Protein AF-B0XD08-F1 (afdb_monomer_lite)

Sequence (192 aa):
MIAREGDLLTRERLCCGLSIFEVILGRVKSFLDDPVWAGPPPVNGVMHIDECSEFHRLWSALQFVYCIPVAGTEYTVEELFGEGLHWAGCAIIVLLNQQRKFEALDFCYHILRVQRVDGKDDTVKGINLKRMVDRIRRFQVLNSQIFAILNKYLKSNDVEGSNVEHVRCFPPPPHPTVVPSHYHDPNKLRAQ

Foldseek 3Di:
DVVVVVVVVVPDDCVPDHDPVLVVLVVVLVVVPDCQQVADQDPVNPDDAPDCRHLLSVVLVVLLVLLFDDDPVDDGPCRVPNCVVLLVSLSSCVSSVNVVVSCVRRPLNVLLVVCVVVVDFDQDPNTGSVSSSVSSVVSVVSSVVSNVVSVVSNVPPVPPDDPDDPDDDDDDDDDPPDPCPDDDDPVVVVPD

Secondary structure (DSSP, 8-state):
-HHHHHHHHHH--GGGT--HHHHHHHHHHHT--SGGGT-SPPTTSS--SS---SHHHHHHHHHHHHHSPPPTTSPPHHHHHTTHHHHHHHHHHHHTT-HHHHHHH-HHHHHHHHHHHH----EETTEEHHHHHHHHHHHHHHHHHHHHHHHHHHGGGGGTT-SS--PPP-PPPPPTT---SS---GGGGGG-

InterPro domains:
  IPR008081 Cytoplasmic FMR1-interacting [PF05994] (2-153)
  IPR008081 Cytoplasmic FMR1-interacting [PIRSF008153] (1-182)
  IPR008081 Cytoplasmic FMR1-interacting [PR01698] (8-32)
  IPR008081 Cytoplasmic FMR1-interacting [PR01698] (54-70)
  IPR008081 Cytoplasmic FMR1-interacting [PR01698] (129-143)
  IPR008081 Cytoplasmic FMR1-interacting [PTHR12195] (1-179)

Radius of gyration: 23.26 Å; chains: 1; bounding box: 59×54×62 Å

Organism: Culex quinquefasciatus (NCBI:txid7176)

Structure (mmCIF, N/CA/C/O backbone):
data_AF-B0XD08-F1
#
_entry.id   AF-B0XD08-F1
#
loop_
_atom_site.group_PDB
_atom_site.id
_atom_site.type_symbol
_atom_site.label_atom_id
_atom_site.label_alt_id
_atom_site.label_comp_id
_atom_site.label_asym_id
_atom_site.label_entity_id
_atom_site.label_seq_id
_atom_site.pdbx_PDB_ins_code
_atom_site.Cartn_x
_atom_site.Cartn_y
_atom_site.Cartn_z
_atom_site.occupancy
_atom_site.B_iso_or_equiv
_atom_site.auth_seq_id
_atom_site.auth_comp_id
_atom_site.auth_asym_id
_atom_site.auth_atom_id
_atom_site.pdbx_PDB_model_num
ATOM 1 N N . MET A 1 1 ? 35.197 16.077 -37.932 1.00 67.31 1 MET A N 1
ATOM 2 C CA . MET A 1 1 ? 34.977 14.889 -37.078 1.00 67.31 1 MET A CA 1
ATOM 3 C C . MET A 1 1 ? 34.628 15.325 -35.656 1.00 67.31 1 MET A C 1
ATOM 5 O O . MET A 1 1 ? 33.478 15.160 -35.286 1.00 67.31 1 MET A O 1
ATOM 9 N N . ILE A 1 2 ? 35.516 16.053 -34.965 1.00 86.50 2 ILE A N 1
ATOM 10 C CA . ILE A 1 2 ? 35.314 16.572 -33.590 1.00 86.50 2 ILE A CA 1
ATOM 11 C C . ILE A 1 2 ? 34.012 17.381 -33.409 1.00 86.50 2 ILE A C 1
ATOM 13 O O . ILE A 1 2 ? 33.264 17.152 -32.467 1.00 86.50 2 ILE A O 1
ATOM 17 N N . ALA A 1 3 ? 33.685 18.290 -34.335 1.00 88.00 3 ALA A N 1
ATOM 18 C CA . ALA A 1 3 ? 32.470 19.111 -34.229 1.00 88.00 3 ALA A CA 1
ATOM 19 C C . ALA A 1 3 ? 31.160 18.297 -34.276 1.00 88.00 3 ALA A C 1
ATOM 21 O O . ALA A 1 3 ? 30.176 18.678 -33.653 1.00 88.00 3 ALA A O 1
ATOM 22 N N . ARG A 1 4 ? 31.147 17.163 -34.991 1.00 88.56 4 ARG A N 1
ATOM 23 C CA . ARG A 1 4 ? 29.964 16.297 -35.115 1.00 88.56 4 ARG A CA 1
ATOM 24 C C . ARG A 1 4 ? 29.740 15.468 -33.849 1.00 88.56 4 ARG A C 1
ATOM 26 O O . ARG A 1 4 ? 28.602 15.286 -33.441 1.00 88.56 4 ARG A O 1
ATOM 33 N N . GLU A 1 5 ? 30.817 14.995 -33.227 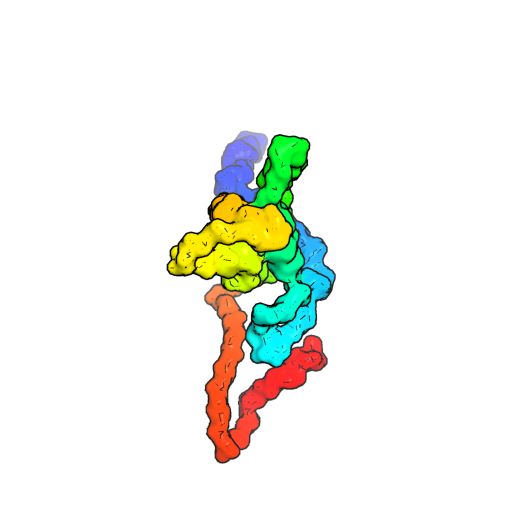1.00 89.38 5 GLU A N 1
ATOM 34 C CA . GLU A 1 5 ? 30.757 14.303 -31.932 1.00 89.38 5 GLU A CA 1
ATOM 35 C C . GLU A 1 5 ? 30.343 15.262 -30.807 1.00 89.38 5 GLU A C 1
ATOM 37 O O . GLU A 1 5 ? 29.511 14.910 -29.974 1.00 89.38 5 GLU A O 1
ATOM 42 N N . GLY A 1 6 ? 30.851 16.501 -30.827 1.00 90.00 6 GLY A N 1
ATOM 43 C CA . GLY A 1 6 ? 30.442 17.541 -29.881 1.00 90.00 6 GLY A CA 1
ATOM 44 C C . GLY A 1 6 ? 28.957 17.913 -29.989 1.00 90.00 6 GLY A C 1
ATOM 45 O O . GLY A 1 6 ? 28.291 18.073 -28.964 1.00 90.00 6 GLY A O 1
ATOM 46 N N . ASP A 1 7 ? 28.417 17.999 -31.211 1.00 92.50 7 ASP A N 1
ATOM 47 C CA . ASP A 1 7 ? 26.983 18.243 -31.439 1.00 92.50 7 ASP A CA 1
ATOM 48 C C . ASP A 1 7 ? 26.119 17.097 -30.887 1.00 92.50 7 ASP A C 1
ATOM 50 O O . ASP A 1 7 ? 25.129 17.340 -30.192 1.00 92.50 7 ASP A O 1
ATOM 54 N N . LEU A 1 8 ? 26.541 15.846 -31.107 1.00 90.88 8 LEU A N 1
ATOM 55 C CA . LEU A 1 8 ? 25.839 14.660 -30.612 1.00 90.88 8 LEU A CA 1
ATOM 56 C C . LEU A 1 8 ? 25.757 14.639 -29.078 1.00 90.88 8 LEU A C 1
ATOM 58 O O . LEU A 1 8 ? 24.660 14.555 -28.530 1.00 90.88 8 LEU A O 1
ATOM 62 N N . LEU A 1 9 ? 26.890 14.809 -28.385 1.00 88.38 9 LEU A N 1
ATOM 63 C CA . LEU A 1 9 ? 26.949 14.819 -26.914 1.00 88.38 9 LEU A CA 1
ATOM 64 C C . LEU A 1 9 ? 26.143 15.966 -26.287 1.00 88.38 9 LEU A C 1
ATOM 66 O O . LEU A 1 9 ? 25.680 15.863 -25.153 1.00 88.38 9 LEU A O 1
ATOM 70 N N . THR A 1 10 ? 25.968 17.072 -27.013 1.00 87.12 10 THR A N 1
ATOM 71 C CA . THR A 1 10 ? 25.192 18.219 -26.526 1.00 87.12 10 THR A CA 1
ATOM 72 C C . THR A 1 10 ? 23.686 17.993 -26.684 1.00 87.12 10 THR A C 1
ATOM 74 O O . THR A 1 10 ? 22.906 18.461 -25.840 1.00 87.12 10 THR A O 1
ATOM 77 N N . ARG A 1 11 ? 23.281 17.285 -27.749 1.00 87.31 11 ARG A N 1
ATOM 78 C CA . ARG A 1 11 ? 21.884 16.972 -28.082 1.00 87.31 11 ARG A CA 1
ATOM 79 C C . ARG A 1 11 ? 21.336 15.773 -27.316 1.00 87.31 11 ARG A C 1
ATOM 81 O O . ARG A 1 11 ? 20.193 15.828 -26.871 1.00 87.31 11 ARG A O 1
ATOM 88 N N . GLU A 1 12 ? 22.113 14.707 -27.169 1.00 88.44 12 GLU A N 1
ATOM 89 C CA . GLU A 1 12 ? 21.665 13.475 -26.520 1.00 88.44 12 GLU A CA 1
ATOM 90 C C . GLU A 1 12 ? 21.784 13.591 -25.000 1.00 88.44 12 GLU A C 1
ATOM 92 O O . GLU A 1 12 ? 22.819 13.319 -24.396 1.00 88.44 12 GLU A O 1
ATOM 97 N N . ARG A 1 13 ? 20.695 14.027 -24.363 1.00 86.81 13 ARG A N 1
ATOM 98 C CA . ARG A 1 13 ? 20.603 14.149 -22.905 1.00 86.81 13 ARG A CA 1
ATOM 99 C C . ARG A 1 13 ? 19.617 13.132 -22.354 1.00 86.81 13 ARG A C 1
ATOM 101 O O . ARG A 1 13 ? 18.604 12.838 -22.978 1.00 86.81 13 ARG A O 1
ATOM 108 N N . LEU A 1 14 ? 19.851 12.673 -21.125 1.00 83.81 14 LEU A N 1
ATOM 109 C CA . LEU A 1 14 ? 18.937 11.760 -20.424 1.00 83.81 14 LEU A CA 1
ATOM 110 C C . LEU A 1 14 ? 17.500 12.307 -20.346 1.00 83.81 14 LEU A C 1
ATOM 112 O O . LEU A 1 14 ? 16.538 11.555 -20.463 1.00 83.81 14 LEU A O 1
ATOM 116 N N . CYS A 1 15 ? 17.341 13.628 -20.222 1.00 83.19 15 CYS A N 1
ATOM 117 C CA . CYS A 1 15 ? 16.030 14.275 -20.182 1.00 83.19 15 CYS A CA 1
ATOM 118 C C . CYS A 1 15 ? 15.245 14.222 -21.508 1.00 83.19 15 CYS A C 1
ATOM 120 O O . CYS A 1 15 ? 14.078 14.603 -21.520 1.00 83.19 15 CYS A O 1
ATOM 122 N N . CYS A 1 16 ? 15.840 13.746 -22.607 1.00 81.31 16 CYS A N 1
ATOM 123 C CA . CYS A 1 16 ? 15.203 13.659 -23.925 1.00 81.31 16 CYS A CA 1
ATOM 124 C C . CYS A 1 16 ? 14.354 12.390 -24.132 1.00 81.31 16 CYS A C 1
ATOM 126 O O . CYS A 1 16 ? 13.979 12.104 -25.265 1.00 81.31 16 CYS A O 1
ATOM 128 N N . GLY A 1 17 ? 14.037 11.644 -23.068 1.00 74.12 17 GLY A N 1
ATOM 129 C CA . GLY A 1 17 ? 13.132 10.487 -23.136 1.00 74.12 17 GLY A CA 1
ATOM 130 C C . GLY A 1 17 ? 13.559 9.265 -22.323 1.00 74.12 17 GLY A C 1
ATOM 131 O O . GLY A 1 17 ? 12.892 8.242 -22.406 1.00 74.12 17 GLY A O 1
ATOM 132 N N . LEU A 1 18 ? 14.641 9.345 -21.539 1.00 78.69 18 LEU A N 1
ATOM 133 C CA . LEU A 1 18 ? 15.127 8.231 -20.722 1.00 78.69 18 LEU A CA 1
ATOM 134 C C . LEU A 1 18 ? 14.729 8.409 -19.250 1.00 78.69 18 LEU A C 1
ATOM 136 O O . LEU A 1 18 ? 14.840 9.498 -18.685 1.00 78.69 18 LEU A O 1
ATOM 140 N N . SER A 1 19 ? 14.308 7.318 -18.604 1.00 83.62 19 SER A N 1
ATOM 141 C CA . SER A 1 19 ? 13.947 7.285 -17.182 1.00 83.62 19 SER A CA 1
ATOM 142 C C . SER A 1 19 ? 14.876 6.352 -16.404 1.00 83.62 19 SER A C 1
ATOM 144 O O . SER A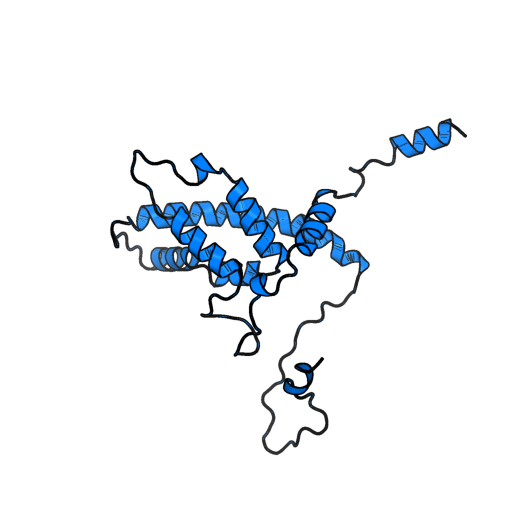 1 19 ? 14.752 5.132 -16.461 1.00 83.62 19 SER A O 1
ATOM 146 N N . ILE A 1 20 ? 15.796 6.918 -15.616 1.00 90.25 20 ILE A N 1
ATOM 147 C CA . ILE A 1 20 ? 16.657 6.127 -14.714 1.00 90.25 20 ILE A CA 1
ATOM 148 C C . ILE A 1 20 ? 15.821 5.438 -13.627 1.00 90.25 20 ILE A C 1
ATOM 150 O O . ILE A 1 20 ? 16.124 4.319 -13.218 1.00 90.25 20 ILE A O 1
ATOM 154 N N . PHE A 1 21 ? 14.767 6.102 -13.151 1.00 91.88 21 PHE A N 1
ATOM 155 C CA . PHE A 1 21 ? 13.958 5.598 -12.047 1.00 91.88 21 PHE A CA 1
ATOM 156 C C . PHE A 1 21 ? 13.243 4.293 -12.407 1.00 91.88 21 PHE A C 1
ATOM 158 O O . PHE A 1 21 ? 13.213 3.366 -11.605 1.00 91.88 21 PHE A O 1
ATOM 165 N N . GLU A 1 22 ? 12.758 4.182 -13.641 1.00 88.94 22 GLU A N 1
ATOM 166 C CA . GLU A 1 22 ? 12.172 2.946 -14.164 1.00 88.94 22 GLU A CA 1
ATOM 167 C C . GLU A 1 22 ? 13.178 1.788 -14.167 1.00 88.94 22 GLU A C 1
ATOM 169 O O . GLU A 1 22 ? 12.872 0.701 -13.677 1.00 88.94 22 GLU A O 1
ATOM 174 N N . VAL A 1 23 ? 14.408 2.035 -14.632 1.00 90.56 23 VAL A N 1
ATOM 175 C CA . VAL A 1 23 ? 15.483 1.029 -14.629 1.00 90.56 23 VAL A CA 1
ATOM 176 C C . VAL A 1 23 ? 15.797 0.564 -13.205 1.00 90.56 23 VAL A C 1
ATOM 178 O O . VAL A 1 23 ? 15.994 -0.629 -12.969 1.00 90.56 23 VAL A O 1
ATOM 181 N N . ILE A 1 24 ? 15.821 1.486 -12.239 1.00 94.56 24 ILE A N 1
ATOM 182 C CA . ILE A 1 24 ? 16.031 1.152 -10.825 1.00 94.56 24 ILE A CA 1
ATOM 183 C C . ILE A 1 24 ? 14.888 0.276 -10.305 1.00 94.56 24 ILE A C 1
ATOM 185 O O . ILE A 1 24 ? 15.157 -0.765 -9.709 1.00 94.56 24 ILE A O 1
ATOM 189 N N . LEU A 1 25 ? 13.631 0.646 -10.558 1.00 94.50 25 LEU A N 1
ATOM 190 C CA . LEU A 1 25 ? 12.467 -0.135 -10.132 1.00 94.50 25 LEU A CA 1
ATOM 191 C C . LEU A 1 25 ? 12.465 -1.545 -10.742 1.00 94.50 25 LEU A C 1
ATOM 193 O O . LEU A 1 25 ? 12.196 -2.515 -10.035 1.00 94.50 25 LEU A O 1
ATOM 197 N N . GLY A 1 26 ? 12.839 -1.675 -12.018 1.00 92.75 26 GLY A N 1
ATOM 198 C CA . GLY A 1 26 ? 13.009 -2.969 -12.680 1.00 92.75 26 GLY A CA 1
ATOM 199 C C . GLY A 1 26 ? 14.076 -3.841 -12.012 1.00 92.75 26 GLY A C 1
ATOM 200 O O . GLY A 1 26 ? 13.851 -5.028 -11.780 1.00 92.75 26 GLY A O 1
ATOM 201 N N . ARG A 1 27 ? 15.213 -3.253 -11.618 1.00 95.56 27 ARG A N 1
ATOM 202 C CA . ARG A 1 27 ? 16.253 -3.970 -10.859 1.00 95.56 27 ARG A CA 1
ATOM 203 C C . ARG A 1 27 ? 15.775 -4.366 -9.467 1.00 95.56 27 ARG A C 1
ATOM 205 O O . ARG A 1 27 ? 15.978 -5.507 -9.076 1.00 95.56 27 ARG A O 1
ATOM 212 N N . VAL A 1 28 ? 15.092 -3.482 -8.743 1.00 96.81 28 VAL A N 1
ATOM 213 C CA . VAL A 1 28 ? 14.531 -3.823 -7.424 1.00 96.81 28 VAL A CA 1
ATOM 214 C C . VAL A 1 28 ? 13.535 -4.975 -7.542 1.00 96.81 28 VAL A C 1
ATOM 216 O O . VAL A 1 28 ? 13.578 -5.888 -6.726 1.00 96.81 28 VAL A O 1
ATOM 219 N N . LYS A 1 29 ? 12.699 -4.995 -8.590 1.00 95.94 29 LYS A N 1
ATOM 220 C CA . LYS A 1 29 ? 11.779 -6.110 -8.858 1.00 95.94 29 LYS A CA 1
ATOM 221 C C . LYS A 1 29 ? 12.510 -7.449 -8.971 1.00 95.94 29 LYS A C 1
ATOM 223 O O . LYS A 1 29 ? 12.007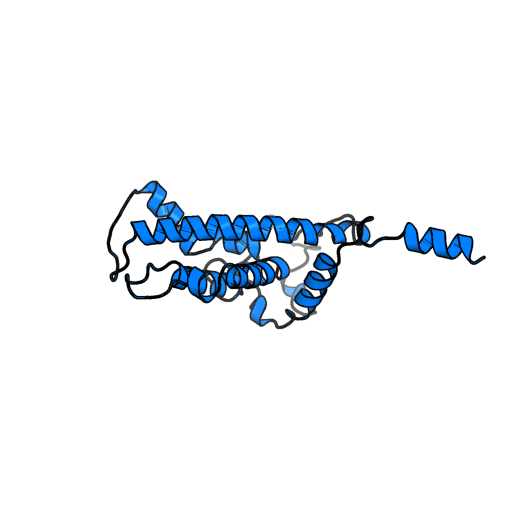 -8.440 -8.459 1.00 95.94 29 LYS A O 1
ATOM 228 N N . SER A 1 30 ? 13.694 -7.478 -9.591 1.00 96.19 30 SER A N 1
ATOM 229 C CA . SER A 1 30 ? 14.499 -8.707 -9.698 1.00 96.19 30 SER A CA 1
ATOM 230 C C . SER A 1 30 ? 15.045 -9.228 -8.364 1.00 96.19 30 SER A C 1
ATOM 232 O O . SER A 1 30 ? 15.450 -10.379 -8.307 1.00 96.19 30 SER A O 1
ATOM 234 N N . PHE A 1 31 ? 15.027 -8.424 -7.295 1.00 97.50 31 PHE A N 1
ATOM 235 C CA . PHE A 1 31 ? 15.399 -8.866 -5.944 1.00 97.50 31 PHE A CA 1
ATOM 236 C C . PHE A 1 31 ? 14.211 -9.435 -5.150 1.00 97.50 31 PHE A C 1
ATOM 238 O O . PHE A 1 31 ? 14.377 -9.842 -4.003 1.00 97.50 31 PHE A O 1
ATOM 245 N N . LEU A 1 32 ? 13.004 -9.415 -5.726 1.00 97.38 32 LEU A N 1
ATOM 246 C CA . LEU A 1 32 ? 11.765 -9.893 -5.110 1.00 97.38 32 LEU A CA 1
ATOM 247 C C . LEU A 1 32 ? 11.325 -11.231 -5.731 1.00 97.38 32 LEU A C 1
ATOM 249 O O . LEU A 1 32 ? 10.171 -11.391 -6.125 1.00 97.38 32 LEU A O 1
ATOM 253 N N . ASP A 1 33 ? 12.259 -12.169 -5.870 1.00 96.00 33 ASP A N 1
ATOM 254 C CA . ASP A 1 33 ? 12.072 -13.468 -6.529 1.00 96.00 33 ASP A CA 1
ATOM 255 C C . ASP A 1 33 ? 11.692 -14.609 -5.569 1.00 96.00 33 ASP A C 1
ATOM 257 O O . ASP A 1 33 ? 11.141 -15.621 -6.003 1.00 96.00 33 ASP A O 1
ATOM 261 N N . ASP A 1 34 ? 11.929 -14.440 -4.265 1.00 97.81 34 ASP A N 1
ATOM 262 C CA . ASP A 1 34 ? 11.562 -15.434 -3.254 1.00 97.81 34 ASP A CA 1
ATOM 263 C C . ASP A 1 34 ? 10.030 -15.665 -3.199 1.00 97.81 34 ASP A C 1
ATOM 265 O O . ASP A 1 34 ? 9.246 -14.708 -3.125 1.00 97.81 34 ASP A O 1
ATOM 269 N N . PRO A 1 35 ? 9.551 -16.925 -3.191 1.00 96.06 35 PRO A N 1
ATOM 270 C CA . PRO A 1 35 ? 8.121 -17.230 -3.152 1.00 96.06 35 PRO A CA 1
ATOM 271 C C . PRO A 1 35 ? 7.391 -16.673 -1.919 1.00 96.06 35 PRO A C 1
ATOM 273 O O . PRO A 1 35 ? 6.166 -16.533 -1.962 1.00 96.06 35 PRO A O 1
ATOM 276 N N . VAL A 1 36 ? 8.096 -16.308 -0.841 1.00 96.56 36 VAL A N 1
ATOM 277 C CA . VAL A 1 36 ? 7.511 -15.671 0.351 1.00 96.56 36 VAL A CA 1
ATOM 278 C C . VAL A 1 36 ? 6.740 -14.387 0.022 1.00 96.56 36 VAL A C 1
ATOM 280 O O . VAL A 1 36 ? 5.778 -14.054 0.712 1.00 96.56 36 VAL A O 1
ATOM 283 N N . TRP A 1 37 ? 7.116 -13.672 -1.045 1.00 97.56 37 TRP A N 1
ATOM 284 C CA . TRP A 1 37 ? 6.477 -12.412 -1.430 1.00 97.56 37 TRP A CA 1
ATOM 285 C C . TRP A 1 37 ? 5.044 -12.595 -1.955 1.00 97.56 37 TRP A C 1
ATOM 287 O O . TRP A 1 37 ? 4.184 -11.729 -1.741 1.00 97.56 37 TRP A O 1
ATOM 297 N N . ALA A 1 38 ? 4.789 -13.709 -2.647 1.00 93.94 38 ALA A N 1
ATOM 298 C CA . ALA A 1 38 ? 3.511 -14.028 -3.289 1.00 93.94 38 ALA A CA 1
ATOM 299 C C . ALA A 1 38 ? 2.711 -15.115 -2.553 1.00 93.94 38 ALA A C 1
ATOM 301 O O . ALA A 1 38 ? 1.495 -15.196 -2.719 1.00 93.94 38 ALA A O 1
ATOM 302 N N . GLY A 1 39 ? 3.375 -15.938 -1.742 1.00 93.56 39 GLY A N 1
ATOM 303 C CA . GLY A 1 39 ? 2.753 -17.069 -1.070 1.00 93.56 39 GLY A CA 1
ATOM 304 C C . GLY A 1 39 ? 2.332 -18.192 -2.032 1.00 93.56 39 GLY A C 1
ATOM 305 O O . GLY A 1 39 ? 2.627 -18.161 -3.230 1.00 93.56 39 GLY A O 1
ATOM 306 N N . PRO A 1 40 ? 1.648 -19.229 -1.518 1.00 94.81 40 PRO A N 1
ATOM 307 C CA . PRO A 1 40 ? 1.165 -20.336 -2.336 1.00 94.81 40 PRO A CA 1
ATOM 308 C C . PRO A 1 40 ? 0.020 -19.893 -3.266 1.00 94.81 40 PRO A C 1
ATOM 310 O O . PRO A 1 40 ? -0.612 -18.865 -3.023 1.00 94.81 40 PRO A O 1
ATOM 313 N N . PRO A 1 41 ? -0.324 -20.676 -4.304 1.00 92.69 41 PRO A N 1
ATOM 314 C CA . PRO A 1 41 ? -1.483 -20.391 -5.147 1.00 92.69 41 PRO A CA 1
ATOM 315 C C . PRO A 1 41 ? -2.804 -20.346 -4.349 1.00 92.69 41 PRO A C 1
ATOM 317 O O . PRO A 1 41 ? -2.983 -21.142 -3.424 1.00 92.69 41 PRO A O 1
ATOM 320 N N . PRO A 1 42 ? -3.763 -19.477 -4.722 1.00 93.94 42 PRO A N 1
ATOM 321 C CA . PRO A 1 42 ? -5.037 -19.353 -4.018 1.00 93.94 42 PRO A CA 1
ATOM 322 C C . PRO A 1 42 ? -5.921 -20.591 -4.197 1.00 93.94 42 PRO A C 1
ATOM 324 O O . PRO A 1 42 ? -6.043 -21.134 -5.299 1.00 93.94 42 PRO A O 1
ATOM 327 N N . VAL A 1 43 ? -6.591 -21.007 -3.118 1.00 92.94 43 VAL A N 1
ATOM 328 C CA . VAL A 1 43 ? -7.431 -22.220 -3.085 1.00 92.94 43 VAL A CA 1
ATOM 329 C C . VAL A 1 43 ? -8.637 -22.101 -4.019 1.00 92.94 43 VAL A C 1
ATOM 331 O O . VAL A 1 43 ? -8.975 -23.054 -4.717 1.00 92.94 43 VAL A O 1
ATOM 334 N N . ASN A 1 44 ? -9.241 -20.911 -4.099 1.00 92.69 44 ASN A N 1
ATOM 335 C CA . ASN A 1 44 ? -10.355 -20.618 -5.010 1.00 92.69 44 ASN A CA 1
ATOM 336 C C . ASN A 1 44 ? -9.927 -20.499 -6.487 1.00 92.69 44 ASN A C 1
ATOM 338 O O . ASN A 1 44 ? -10.765 -20.285 -7.359 1.00 92.69 44 ASN A O 1
ATOM 342 N N . GLY A 1 45 ? -8.626 -20.604 -6.777 1.00 91.75 45 GLY A N 1
ATOM 343 C CA . GLY A 1 45 ? -8.082 -20.491 -8.122 1.00 91.75 45 GLY A CA 1
ATOM 344 C C . GLY A 1 45 ? -8.084 -19.075 -8.703 1.00 91.75 45 GLY A C 1
ATOM 345 O O . GLY A 1 45 ? -7.692 -18.936 -9.856 1.00 91.75 45 GLY A O 1
ATOM 346 N N . VAL A 1 46 ? -8.465 -18.039 -7.950 1.00 93.06 46 VAL A N 1
ATOM 347 C CA . VAL A 1 46 ? -8.539 -16.636 -8.398 1.00 93.06 46 VAL A CA 1
ATOM 348 C C . VAL A 1 46 ? -7.546 -15.761 -7.632 1.00 93.06 46 VAL A C 1
ATOM 350 O O . VAL A 1 46 ? -6.575 -15.289 -8.218 1.00 93.06 46 VAL A O 1
ATOM 353 N N . MET A 1 47 ? -7.770 -15.551 -6.332 1.00 93.19 47 MET A N 1
ATOM 354 C CA . MET A 1 47 ? -6.939 -14.716 -5.454 1.00 93.19 47 MET A CA 1
ATOM 355 C C . MET A 1 47 ? -7.199 -15.037 -3.978 1.00 93.19 47 MET A C 1
ATOM 357 O O . MET A 1 47 ? -8.287 -15.496 -3.632 1.00 93.19 47 MET A O 1
ATOM 361 N N . HIS A 1 48 ? -6.224 -14.757 -3.114 1.00 92.94 48 HIS A N 1
ATOM 362 C CA . HIS A 1 48 ? -6.387 -14.843 -1.658 1.00 92.94 48 HIS A CA 1
ATOM 363 C C . HIS A 1 48 ? -7.335 -13.752 -1.154 1.00 92.94 48 HIS A C 1
ATOM 365 O O . HIS A 1 48 ? -7.243 -12.606 -1.605 1.00 92.94 48 HIS A O 1
ATOM 371 N N . ILE A 1 49 ? -8.242 -14.106 -0.239 1.00 93.38 49 ILE A N 1
ATOM 372 C CA . ILE A 1 49 ? -9.282 -13.192 0.280 1.00 93.38 49 ILE A CA 1
ATOM 373 C C . ILE A 1 49 ? -9.205 -13.039 1.789 1.00 93.38 49 ILE A C 1
ATOM 375 O O . ILE A 1 49 ? -9.342 -11.917 2.268 1.00 93.38 49 ILE A O 1
ATOM 379 N N . ASP A 1 50 ? -8.945 -14.124 2.513 1.00 93.00 50 ASP A N 1
ATOM 380 C CA . ASP A 1 50 ? -8.834 -14.138 3.978 1.00 93.00 50 ASP A CA 1
ATOM 381 C C . ASP A 1 50 ? -7.422 -14.530 4.416 1.00 93.00 50 ASP A C 1
ATOM 383 O O . ASP A 1 50 ? -6.959 -14.161 5.493 1.00 93.00 50 ASP A O 1
ATOM 387 N N . GLU A 1 51 ? -6.696 -15.219 3.541 1.00 94.12 51 GLU A N 1
ATOM 388 C CA . GLU A 1 51 ? -5.329 -15.634 3.764 1.00 94.12 51 GLU A CA 1
ATOM 389 C C . GLU A 1 51 ? -4.387 -14.420 3.849 1.00 94.12 51 GLU A C 1
ATOM 391 O O . GLU A 1 51 ? -4.505 -13.425 3.118 1.00 94.12 51 GLU A O 1
ATOM 396 N N . CYS A 1 52 ? -3.414 -14.525 4.756 1.00 96.00 52 CYS A N 1
ATOM 397 C CA . CYS A 1 52 ? -2.384 -13.518 5.013 1.00 96.00 52 CYS A CA 1
ATOM 398 C C . CYS A 1 52 ? -1.011 -13.969 4.491 1.00 96.00 52 CYS A C 1
ATOM 400 O O . CYS A 1 52 ? -0.009 -13.835 5.186 1.00 96.00 52 CYS A O 1
ATOM 402 N N . SER A 1 53 ? -0.971 -14.543 3.287 1.00 95.25 53 SER A N 1
ATOM 403 C CA . SER A 1 53 ? 0.236 -15.142 2.696 1.00 95.25 53 SER A CA 1
ATOM 404 C C . SER A 1 53 ? 0.958 -14.260 1.672 1.00 95.25 53 SER A C 1
ATOM 406 O O . SER A 1 53 ? 1.924 -14.707 1.069 1.00 95.25 53 SER A O 1
ATOM 408 N N . GLU A 1 54 ? 0.485 -13.035 1.441 1.00 97.81 54 GLU A N 1
ATOM 409 C CA . GLU A 1 54 ? 1.058 -12.099 0.467 1.00 97.81 54 GLU A CA 1
ATOM 410 C C . GLU A 1 54 ? 1.635 -10.874 1.181 1.00 97.81 54 GLU A C 1
ATOM 412 O O . GLU A 1 54 ? 1.100 -10.442 2.205 1.00 97.81 54 GLU A O 1
ATOM 417 N N . PHE A 1 55 ? 2.680 -10.259 0.621 1.00 98.50 55 PHE A N 1
ATOM 418 C CA . PHE A 1 55 ? 3.335 -9.103 1.243 1.00 98.50 55 PHE A CA 1
ATOM 419 C C . PHE A 1 55 ? 2.373 -7.961 1.596 1.00 98.50 55 PHE A C 1
ATOM 421 O O . PHE A 1 55 ? 2.474 -7.385 2.680 1.00 98.50 55 PHE A O 1
ATOM 428 N N . HIS A 1 56 ? 1.402 -7.645 0.731 1.00 98.50 56 HIS A N 1
ATOM 429 C CA . HIS A 1 56 ? 0.445 -6.570 1.015 1.00 98.50 56 HIS A CA 1
ATOM 430 C C . HIS A 1 56 ? -0.355 -6.787 2.306 1.00 98.50 56 HIS A C 1
ATOM 432 O O . HIS A 1 56 ? -0.729 -5.811 2.948 1.00 98.50 56 HIS A O 1
ATOM 438 N N . ARG A 1 57 ? -0.547 -8.039 2.741 1.00 98.50 57 ARG A N 1
ATOM 439 C CA . ARG A 1 57 ? -1.219 -8.367 4.008 1.00 98.50 57 ARG A CA 1
ATOM 440 C C . ARG A 1 57 ? -0.357 -8.055 5.216 1.00 98.50 57 ARG A C 1
ATOM 442 O O . ARG A 1 57 ? -0.853 -7.485 6.187 1.00 98.50 57 ARG A O 1
ATOM 449 N N . LEU A 1 58 ? 0.933 -8.376 5.134 1.00 98.50 58 LEU A N 1
ATOM 450 C CA . LEU A 1 58 ? 1.910 -7.939 6.127 1.00 98.50 58 LEU A CA 1
ATOM 451 C C . LEU A 1 58 ? 1.947 -6.408 6.187 1.00 98.50 58 LEU A C 1
ATOM 453 O O . LEU A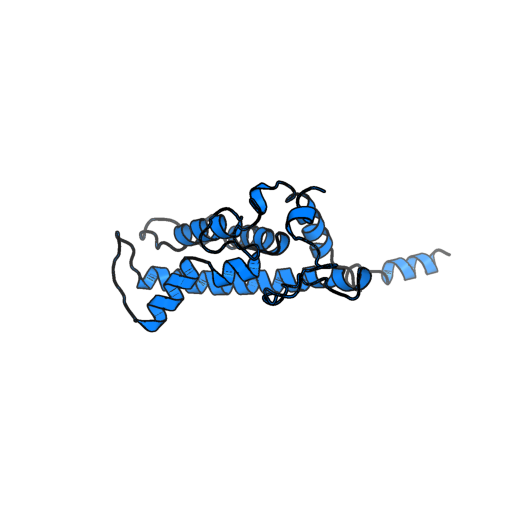 1 58 ? 1.902 -5.833 7.273 1.00 98.50 58 LEU A O 1
ATOM 457 N N . TRP A 1 59 ? 1.953 -5.743 5.030 1.00 98.69 59 TRP A N 1
ATOM 458 C CA . TRP A 1 59 ? 1.924 -4.285 4.970 1.00 98.69 59 TRP A CA 1
ATOM 459 C C . TRP A 1 59 ? 0.653 -3.693 5.587 1.00 98.69 59 TRP A C 1
ATOM 461 O O . TRP A 1 59 ? 0.747 -2.729 6.339 1.00 98.69 59 TRP A O 1
ATOM 471 N N . SER A 1 60 ? -0.520 -4.291 5.362 1.00 98.81 60 SER A N 1
ATOM 472 C CA . SER A 1 60 ? -1.767 -3.893 6.029 1.00 98.81 60 SER A CA 1
ATOM 473 C C . SER A 1 60 ? -1.701 -4.029 7.551 1.00 98.81 60 SER A C 1
ATOM 475 O O . SER A 1 60 ? -2.233 -3.180 8.265 1.00 98.81 60 SER A O 1
ATOM 477 N N . ALA A 1 61 ? -1.031 -5.061 8.072 1.00 98.69 61 ALA A N 1
ATOM 478 C CA . ALA A 1 61 ? -0.812 -5.209 9.510 1.00 98.69 61 ALA A CA 1
ATOM 479 C C . ALA A 1 61 ? 0.142 -4.133 10.058 1.00 98.69 61 ALA A C 1
ATOM 481 O O . ALA A 1 61 ? -0.135 -3.536 11.097 1.00 98.69 61 ALA A O 1
ATOM 482 N N . LEU A 1 62 ? 1.228 -3.825 9.341 1.00 98.56 62 LEU A N 1
ATOM 483 C CA . LEU A 1 62 ? 2.119 -2.714 9.695 1.00 98.56 62 LEU A CA 1
ATOM 484 C C . LEU A 1 62 ? 1.372 -1.374 9.655 1.00 98.56 62 LEU A C 1
ATOM 486 O O . LEU A 1 62 ? 1.486 -0.589 10.595 1.00 98.56 62 LEU A O 1
ATOM 490 N N . GLN A 1 63 ? 0.550 -1.153 8.624 1.00 98.62 63 GLN A N 1
ATOM 491 C CA . GLN A 1 63 ? -0.306 0.025 8.497 1.00 98.62 63 GLN A CA 1
ATOM 492 C C . GLN A 1 63 ? -1.263 0.174 9.657 1.00 98.62 63 GLN A C 1
ATOM 494 O O . GLN A 1 63 ? -1.392 1.270 10.203 1.00 98.62 63 GLN A O 1
ATOM 499 N N . PHE A 1 64 ? -1.871 -0.927 10.082 1.00 98.50 64 PHE A N 1
ATOM 500 C CA . PHE A 1 64 ? -2.684 -0.939 11.281 1.00 98.50 64 PHE A CA 1
ATOM 501 C C . PHE A 1 64 ? -1.909 -0.418 12.489 1.00 98.50 64 PHE A C 1
ATOM 503 O O . PHE A 1 64 ? -2.397 0.496 13.146 1.00 98.50 64 PHE A O 1
ATOM 510 N N . VAL A 1 65 ? -0.692 -0.915 12.725 1.00 97.81 65 VAL A N 1
ATOM 511 C CA . VAL A 1 65 ? 0.152 -0.493 13.853 1.00 97.81 65 VAL A CA 1
ATOM 512 C C . VAL A 1 65 ? 0.488 0.995 13.783 1.00 97.81 65 VAL A C 1
ATOM 514 O O . VAL A 1 65 ? 0.224 1.718 14.740 1.00 97.81 65 VAL A O 1
ATOM 517 N N . TYR A 1 66 ? 1.019 1.491 12.664 1.00 96.88 66 TYR A N 1
ATOM 518 C CA . TYR A 1 66 ? 1.453 2.890 12.592 1.00 96.88 66 TYR A CA 1
ATOM 519 C C . TYR A 1 66 ? 0.302 3.905 12.439 1.00 96.88 66 TYR A C 1
ATOM 521 O O . TYR A 1 66 ? 0.488 5.116 12.618 1.00 96.88 66 TYR A O 1
ATOM 529 N N . CYS A 1 67 ? -0.915 3.429 12.157 1.00 98.19 67 CYS A N 1
ATOM 530 C CA . CYS A 1 67 ? -2.136 4.230 12.240 1.00 98.19 67 CYS A CA 1
ATOM 531 C C . CYS A 1 67 ? -2.657 4.396 13.675 1.00 98.19 67 CYS A C 1
ATOM 533 O O . CYS A 1 67 ? -3.469 5.298 13.900 1.00 98.19 67 CYS A O 1
ATOM 535 N N . ILE A 1 68 ? -2.216 3.578 14.639 1.00 97.25 68 ILE A N 1
ATOM 536 C CA . ILE A 1 68 ? -2.613 3.727 16.044 1.00 97.25 68 ILE A CA 1
ATOM 537 C C . ILE A 1 68 ? -2.097 5.083 16.558 1.00 97.25 68 ILE A C 1
ATOM 539 O O . ILE A 1 68 ? -0.909 5.379 16.425 1.00 97.25 68 ILE A O 1
ATOM 543 N N . PRO A 1 69 ? -2.967 5.945 17.115 1.00 94.88 69 PRO A N 1
ATOM 544 C CA . PRO A 1 69 ? -2.533 7.189 17.736 1.00 94.88 69 PRO A CA 1
ATOM 545 C C . PRO A 1 69 ? -1.647 6.912 18.956 1.00 94.88 69 PRO A C 1
ATOM 547 O O . PRO A 1 69 ? -2.047 6.163 19.846 1.00 94.88 69 PRO A O 1
ATOM 550 N N . VAL A 1 70 ? -0.480 7.549 19.003 1.00 92.69 70 VAL A N 1
ATOM 551 C CA . VAL A 1 70 ? 0.459 7.477 20.133 1.00 92.69 70 VAL A CA 1
ATOM 552 C C . VAL A 1 70 ? 0.097 8.478 21.236 1.00 92.69 70 VAL A C 1
ATOM 554 O O . VAL A 1 70 ? -0.697 9.404 21.019 1.00 92.69 70 VAL A O 1
ATOM 557 N N . ALA A 1 71 ? 0.653 8.288 22.435 1.00 85.62 71 ALA A N 1
ATOM 558 C CA . ALA A 1 71 ? 0.476 9.231 23.537 1.00 85.62 71 ALA A CA 1
ATOM 559 C C . ALA A 1 71 ? 1.271 10.531 23.299 1.00 85.62 71 ALA A C 1
ATOM 561 O O . ALA A 1 71 ? 2.211 10.569 22.516 1.00 85.62 71 ALA A O 1
ATOM 562 N N . GLY A 1 72 ? 0.911 11.619 23.991 1.00 81.19 72 GLY A N 1
ATOM 563 C CA . GLY A 1 72 ? 1.438 12.964 23.695 1.00 81.19 72 GLY A CA 1
ATOM 564 C C . GLY A 1 72 ? 2.949 13.170 23.880 1.00 81.19 72 GLY A C 1
ATOM 565 O O . GLY A 1 72 ? 3.462 14.198 23.459 1.00 81.19 72 GLY A O 1
ATOM 566 N N . THR A 1 73 ? 3.657 12.232 24.509 1.00 88.00 73 THR A N 1
ATOM 567 C CA . THR A 1 73 ? 5.117 12.281 24.706 1.00 88.00 73 THR A CA 1
ATOM 568 C C . THR A 1 73 ? 5.883 11.328 23.788 1.00 88.00 73 THR A C 1
ATOM 570 O O . THR A 1 73 ? 7.104 11.245 23.887 1.00 88.00 73 THR A O 1
ATOM 573 N N . GLU A 1 74 ? 5.188 10.568 22.943 1.00 93.06 74 GLU A N 1
ATOM 574 C CA . GLU A 1 74 ? 5.777 9.566 22.056 1.00 93.06 74 GLU A CA 1
ATOM 575 C C . GLU A 1 74 ? 5.895 10.105 20.630 1.00 93.06 74 GLU A C 1
ATOM 577 O O . GLU A 1 74 ? 5.023 10.834 20.156 1.00 93.06 74 GLU A O 1
ATOM 582 N N . TYR A 1 75 ? 6.961 9.711 19.932 1.00 94.06 75 TYR A N 1
ATOM 583 C CA . TYR A 1 75 ? 7.134 10.039 18.521 1.00 94.06 75 TYR A CA 1
ATOM 584 C C . TYR A 1 75 ? 6.248 9.159 17.637 1.00 94.06 75 TYR A C 1
ATOM 586 O O . TYR A 1 75 ? 6.124 7.948 17.832 1.00 94.06 75 TYR A O 1
ATOM 594 N N . THR A 1 76 ? 5.665 9.778 16.623 1.00 95.81 76 THR A N 1
ATOM 595 C CA . THR A 1 76 ? 4.895 9.129 15.564 1.00 95.81 76 THR A CA 1
ATOM 596 C C . THR A 1 76 ? 5.805 8.495 14.506 1.00 95.81 76 THR A C 1
ATOM 598 O O . THR A 1 76 ? 6.993 8.808 14.396 1.00 95.81 76 THR A O 1
ATOM 601 N N . VAL A 1 77 ? 5.250 7.602 13.676 1.00 96.81 77 VAL A N 1
ATOM 602 C CA . VAL A 1 77 ? 6.018 6.946 12.602 1.00 96.81 77 VAL A CA 1
ATOM 603 C C . VAL A 1 77 ? 6.555 7.960 11.588 1.00 96.81 77 VAL A C 1
ATOM 605 O O . VAL A 1 77 ? 7.663 7.810 11.083 1.00 96.81 77 VAL A O 1
ATOM 608 N N . GLU A 1 78 ? 5.777 9.005 11.309 1.00 95.62 78 GLU A N 1
ATOM 609 C CA . GLU A 1 78 ? 6.114 10.053 10.356 1.00 95.62 78 GLU A CA 1
ATOM 610 C C . GLU A 1 78 ? 7.220 10.982 10.880 1.00 95.62 78 GLU A C 1
ATOM 612 O O . GLU A 1 78 ? 8.019 11.469 10.086 1.00 95.62 78 GLU A O 1
ATOM 617 N N . GLU A 1 79 ? 7.336 11.160 12.198 1.00 96.12 79 GLU A N 1
ATOM 618 C CA . GLU A 1 79 ? 8.457 11.881 12.817 1.00 96.12 79 GLU A CA 1
ATOM 619 C C . GLU A 1 79 ? 9.753 11.063 12.793 1.00 96.12 79 GLU A C 1
ATOM 621 O O . GLU A 1 79 ? 10.833 11.624 12.627 1.00 96.12 79 GLU A O 1
ATOM 626 N N . LEU A 1 80 ? 9.655 9.737 12.933 1.00 96.88 80 LEU A N 1
ATOM 627 C CA . LEU A 1 80 ? 10.821 8.851 12.993 1.00 96.88 80 LEU A CA 1
ATOM 628 C C . LEU A 1 80 ? 11.357 8.450 11.612 1.00 96.88 80 LEU A C 1
ATOM 630 O O . LEU A 1 80 ? 12.568 8.360 11.426 1.00 96.88 80 LEU A O 1
ATOM 634 N N . PHE A 1 81 ? 10.470 8.186 10.650 1.00 97.50 81 PHE A N 1
ATOM 635 C CA . PHE A 1 81 ? 10.828 7.587 9.357 1.00 97.50 81 PHE A CA 1
ATOM 636 C C . PHE A 1 81 ? 10.405 8.424 8.141 1.00 97.50 81 PHE A C 1
ATOM 638 O O . PHE A 1 81 ? 10.748 8.076 7.006 1.00 97.50 81 PHE A O 1
ATOM 645 N N . GLY A 1 82 ? 9.654 9.512 8.349 1.00 97.06 82 GLY A N 1
ATOM 646 C CA . GLY A 1 82 ? 9.101 10.327 7.270 1.00 97.06 82 GLY A CA 1
ATOM 647 C C . GLY A 1 82 ? 8.234 9.521 6.296 1.00 97.06 82 GLY A C 1
ATOM 648 O O . GLY A 1 82 ? 7.578 8.538 6.649 1.00 97.06 82 GLY A O 1
ATOM 649 N N . GLU A 1 83 ? 8.255 9.918 5.024 1.00 97.19 83 GLU A N 1
ATOM 650 C CA . GLU A 1 83 ? 7.533 9.212 3.956 1.00 97.19 83 GLU A CA 1
ATOM 651 C C . GLU A 1 83 ? 8.315 8.018 3.386 1.00 97.19 83 GLU A C 1
ATOM 653 O O . GLU A 1 83 ? 7.741 7.197 2.671 1.00 97.19 83 GLU A O 1
ATOM 658 N N . GLY A 1 84 ? 9.608 7.883 3.710 1.00 98.19 84 GLY A N 1
ATOM 659 C CA . GLY A 1 84 ? 10.481 6.844 3.152 1.00 98.19 84 GLY A CA 1
ATOM 660 C C . GLY A 1 84 ? 9.976 5.426 3.429 1.00 98.19 84 GLY A C 1
ATOM 661 O O . GLY A 1 84 ? 10.012 4.573 2.543 1.00 98.19 84 GLY A O 1
ATOM 662 N N . LEU A 1 85 ? 9.412 5.202 4.621 1.00 98.38 85 LEU A N 1
ATOM 663 C CA . LEU A 1 85 ? 8.756 3.944 4.983 1.00 98.38 85 LEU A CA 1
ATOM 664 C C . LEU A 1 85 ? 7.615 3.596 4.010 1.00 98.38 85 LEU A C 1
ATOM 666 O O . LEU A 1 85 ? 7.526 2.469 3.524 1.00 98.38 85 LEU A O 1
ATOM 670 N N . HIS A 1 86 ? 6.773 4.576 3.685 1.00 98.50 86 HIS A N 1
ATOM 671 C CA . HIS A 1 86 ? 5.623 4.398 2.800 1.00 98.50 86 HIS A CA 1
ATOM 672 C C . HIS A 1 86 ? 6.063 4.189 1.352 1.00 98.50 86 HIS A C 1
ATOM 674 O O . HIS A 1 86 ? 5.519 3.318 0.674 1.00 98.50 86 HIS A O 1
ATOM 680 N N . TRP A 1 87 ? 7.086 4.922 0.898 1.00 98.62 87 TRP A N 1
ATOM 681 C CA . TRP A 1 87 ? 7.701 4.718 -0.414 1.00 98.62 87 TRP A CA 1
ATOM 682 C C . TRP A 1 87 ? 8.243 3.299 -0.573 1.00 98.62 87 TRP A C 1
ATOM 684 O O . TRP A 1 87 ? 7.983 2.672 -1.597 1.00 98.62 87 TRP A O 1
ATOM 694 N N . ALA A 1 88 ? 8.923 2.767 0.444 1.00 98.56 88 ALA A N 1
ATOM 695 C CA . ALA A 1 88 ? 9.438 1.403 0.421 1.00 98.56 88 ALA A CA 1
ATOM 696 C C . ALA A 1 88 ? 8.309 0.359 0.351 1.00 98.56 88 ALA A C 1
ATOM 698 O O . ALA A 1 88 ? 8.296 -0.474 -0.556 1.00 98.56 88 ALA A O 1
ATOM 699 N N . GLY A 1 89 ? 7.327 0.425 1.258 1.00 98.56 89 GLY A N 1
ATOM 700 C CA . GLY A 1 89 ? 6.219 -0.535 1.279 1.00 98.56 89 GLY A CA 1
ATOM 701 C C . GLY A 1 89 ? 5.361 -0.487 0.014 1.00 98.56 89 GLY A C 1
ATOM 702 O O . GLY A 1 89 ? 5.065 -1.525 -0.581 1.00 98.56 89 GLY A O 1
ATOM 703 N N . CYS A 1 90 ? 5.018 0.717 -0.453 1.00 98.75 90 CYS A N 1
ATOM 704 C CA . CYS A 1 90 ? 4.244 0.890 -1.680 1.00 98.75 90 CYS A CA 1
ATOM 705 C C . CYS A 1 90 ? 5.022 0.435 -2.923 1.00 98.75 90 CYS A C 1
ATOM 707 O O . CYS A 1 90 ? 4.426 -0.176 -3.809 1.00 98.75 90 CYS A O 1
ATOM 709 N N . ALA A 1 91 ? 6.337 0.678 -2.988 1.00 98.56 91 ALA A N 1
ATOM 710 C CA . ALA A 1 91 ? 7.175 0.174 -4.074 1.00 98.56 91 ALA A CA 1
ATOM 711 C C . ALA A 1 91 ? 7.134 -1.354 -4.145 1.00 98.56 91 ALA A C 1
ATOM 713 O O . ALA A 1 91 ? 6.838 -1.894 -5.208 1.00 98.56 91 ALA A O 1
ATOM 714 N N . ILE A 1 92 ? 7.331 -2.054 -3.024 1.00 98.56 92 ILE A N 1
ATOM 715 C CA . ILE A 1 92 ? 7.270 -3.524 -2.994 1.00 98.56 92 ILE A CA 1
ATOM 716 C C . ILE A 1 92 ? 5.880 -4.017 -3.430 1.00 98.56 92 ILE A C 1
ATOM 718 O O . ILE A 1 92 ? 5.781 -4.886 -4.295 1.00 98.56 92 ILE A O 1
ATOM 722 N N . ILE A 1 93 ? 4.798 -3.418 -2.915 1.00 98.62 93 ILE A N 1
ATOM 723 C CA . ILE A 1 93 ? 3.418 -3.772 -3.299 1.00 98.62 93 ILE A CA 1
ATOM 724 C C . ILE A 1 93 ? 3.187 -3.632 -4.809 1.00 98.62 93 ILE A C 1
ATOM 726 O O . ILE A 1 93 ? 2.577 -4.513 -5.420 1.00 98.62 93 ILE A O 1
ATOM 730 N N . VAL A 1 94 ? 3.642 -2.536 -5.419 1.00 97.94 94 VAL A N 1
ATOM 731 C CA . VAL A 1 94 ? 3.461 -2.299 -6.859 1.00 97.94 94 VAL A CA 1
ATOM 732 C C . VAL A 1 94 ? 4.320 -3.252 -7.684 1.00 97.94 94 VAL A C 1
ATOM 734 O O . VAL A 1 94 ? 3.822 -3.837 -8.643 1.00 97.94 94 VAL A O 1
ATOM 737 N N . LEU A 1 95 ? 5.583 -3.458 -7.304 1.00 97.06 95 LEU A N 1
ATOM 738 C CA . LEU A 1 95 ? 6.503 -4.338 -8.029 1.00 97.06 95 LEU A CA 1
ATOM 739 C C . LEU A 1 95 ? 6.053 -5.807 -8.015 1.00 97.06 95 LEU A C 1
ATOM 741 O O . LEU A 1 95 ? 6.259 -6.513 -9.003 1.00 97.06 95 LEU A O 1
ATOM 745 N N . LEU A 1 96 ? 5.376 -6.235 -6.945 1.00 96.88 96 LEU A N 1
ATOM 746 C CA . LEU A 1 96 ? 4.731 -7.547 -6.823 1.00 96.88 96 LEU A CA 1
ATOM 747 C C . LEU A 1 96 ? 3.336 -7.617 -7.470 1.00 96.88 96 LEU A C 1
ATOM 749 O O . LEU A 1 96 ? 2.679 -8.656 -7.402 1.00 96.88 96 LEU A O 1
ATOM 753 N N . ASN A 1 97 ? 2.852 -6.526 -8.071 1.00 96.06 97 ASN A N 1
ATOM 754 C CA . ASN A 1 97 ? 1.506 -6.408 -8.637 1.00 96.06 97 ASN A CA 1
ATOM 755 C C . ASN A 1 97 ? 0.380 -6.718 -7.622 1.00 96.06 97 ASN A C 1
ATOM 757 O O . ASN A 1 97 ? -0.629 -7.354 -7.932 1.00 96.06 97 ASN A O 1
ATOM 761 N N . GLN A 1 98 ? 0.552 -6.278 -6.374 1.00 97.94 98 GLN A N 1
ATOM 762 C CA . GLN A 1 98 ? -0.388 -6.526 -5.275 1.00 97.94 98 GLN A CA 1
ATOM 763 C C . GLN A 1 98 ? -1.253 -5.305 -4.920 1.00 97.94 98 GLN A C 1
ATOM 765 O O . GLN A 1 98 ? -2.143 -5.421 -4.081 1.00 97.94 98 GLN A O 1
ATOM 770 N N . GLN A 1 99 ? -1.061 -4.150 -5.573 1.00 98.19 99 GLN A N 1
ATOM 771 C CA . GLN A 1 99 ? -1.742 -2.892 -5.222 1.00 98.19 99 GLN A CA 1
ATOM 772 C C . GLN A 1 99 ? -3.273 -3.000 -5.210 1.00 98.19 99 GLN A C 1
ATOM 774 O O . GLN A 1 99 ? -3.907 -2.605 -4.236 1.00 98.19 99 GLN A O 1
ATOM 779 N N . ARG A 1 100 ? -3.890 -3.551 -6.262 1.00 97.50 100 ARG A N 1
ATOM 780 C CA . ARG A 1 100 ? -5.362 -3.641 -6.334 1.00 97.50 100 ARG A CA 1
ATOM 781 C C . ARG A 1 100 ? -5.937 -4.503 -5.205 1.00 97.50 100 ARG A C 1
ATOM 783 O O . ARG A 1 100 ? -7.004 -4.203 -4.677 1.00 97.50 100 ARG A O 1
ATOM 790 N N . LYS A 1 101 ? -5.215 -5.564 -4.823 1.00 97.88 101 LYS A N 1
ATOM 791 C CA . LYS A 1 101 ? -5.590 -6.440 -3.705 1.00 97.88 101 LYS A CA 1
ATOM 792 C C . LYS A 1 101 ? -5.431 -5.716 -2.373 1.00 97.88 101 LYS A C 1
ATOM 794 O O . LYS A 1 101 ? -6.349 -5.769 -1.564 1.00 97.88 101 LYS A O 1
ATOM 799 N N . PHE A 1 102 ? -4.333 -4.982 -2.194 1.00 98.62 102 PHE A N 1
ATOM 800 C CA . PHE A 1 102 ? -4.115 -4.119 -1.034 1.00 98.62 102 PHE A CA 1
ATOM 801 C C . PHE A 1 102 ? -5.263 -3.114 -0.853 1.00 98.62 102 PHE A C 1
ATOM 803 O O . PHE A 1 102 ? -5.902 -3.085 0.191 1.00 98.62 102 PHE A O 1
ATOM 810 N N . GLU A 1 103 ? -5.600 -2.335 -1.883 1.00 98.38 103 GLU A N 1
ATOM 811 C CA . GLU A 1 103 ? -6.652 -1.308 -1.805 1.00 98.38 103 GLU A CA 1
ATOM 812 C C . GLU A 1 103 ? -8.035 -1.889 -1.448 1.00 98.38 103 GLU A C 1
ATOM 814 O O . GLU A 1 103 ? -8.827 -1.257 -0.732 1.00 98.38 103 GLU A O 1
ATOM 819 N N . ALA A 1 104 ? -8.320 -3.105 -1.921 1.00 97.75 104 ALA A N 1
ATOM 820 C CA . ALA A 1 104 ? -9.552 -3.821 -1.615 1.00 97.75 104 ALA A CA 1
ATOM 821 C C . ALA A 1 104 ? -9.561 -4.390 -0.183 1.00 97.75 104 ALA A C 1
ATOM 823 O O . ALA A 1 104 ? -10.543 -4.204 0.545 1.00 97.75 104 ALA A O 1
ATOM 824 N N . LEU A 1 105 ? -8.472 -5.054 0.218 1.00 98.50 105 LEU A N 1
ATOM 825 C CA . LEU A 1 105 ? -8.412 -5.942 1.384 1.00 98.50 105 LEU A CA 1
ATOM 826 C C . LEU A 1 105 ? -7.679 -5.357 2.603 1.00 98.50 105 LEU A C 1
ATOM 828 O O . LEU A 1 105 ? -7.577 -6.034 3.628 1.00 98.50 105 LEU A O 1
ATOM 832 N N . ASP A 1 106 ? -7.173 -4.127 2.523 1.00 98.75 106 ASP A N 1
ATOM 833 C CA . ASP A 1 106 ? -6.485 -3.483 3.639 1.00 98.75 106 ASP A CA 1
ATOM 834 C C . ASP A 1 106 ? -7.404 -3.259 4.853 1.00 98.75 106 ASP A C 1
ATOM 836 O O . ASP A 1 106 ? -8.518 -2.729 4.746 1.00 98.75 106 ASP A O 1
ATOM 840 N N . PHE A 1 107 ? -6.902 -3.639 6.033 1.00 98.62 107 PHE A N 1
ATOM 841 C CA . PHE A 1 107 ? -7.649 -3.585 7.291 1.00 98.62 107 PHE A CA 1
ATOM 842 C C . PHE A 1 107 ? -8.037 -2.152 7.667 1.00 98.62 107 PHE A C 1
ATOM 844 O O . PHE A 1 107 ? -9.184 -1.887 8.029 1.00 98.62 107 PHE A O 1
ATOM 851 N N . CYS A 1 108 ? -7.101 -1.210 7.545 1.00 98.75 108 CYS A N 1
ATOM 852 C CA . CYS A 1 108 ? -7.336 0.191 7.869 1.00 98.75 108 CYS A CA 1
ATOM 853 C C . CYS A 1 108 ? -8.360 0.816 6.923 1.00 98.75 108 CYS A C 1
ATOM 855 O O . CYS A 1 108 ? -9.271 1.515 7.368 1.00 98.75 108 CYS A O 1
ATOM 857 N N . TYR A 1 109 ? -8.258 0.543 5.624 1.00 98.69 109 TYR A N 1
ATOM 858 C CA . TYR A 1 109 ? -9.195 1.075 4.638 1.00 98.69 109 TYR A CA 1
ATOM 859 C C . TYR A 1 109 ? -10.598 0.528 4.879 1.00 98.69 109 TYR A C 1
ATOM 861 O O . TYR A 1 109 ? -11.568 1.273 4.739 1.00 98.69 109 TYR A O 1
ATOM 869 N N . HIS A 1 110 ? -10.721 -0.735 5.295 1.00 98.62 110 HIS A N 1
ATOM 870 C CA . HIS A 1 110 ? -12.002 -1.292 5.709 1.00 98.62 110 HIS A CA 1
ATOM 871 C C . HIS A 1 110 ? -12.566 -0.594 6.959 1.00 98.62 110 HIS A C 1
ATOM 873 O O . HIS A 1 110 ? -13.709 -0.142 6.912 1.00 98.62 110 HIS A O 1
ATOM 879 N N . ILE A 1 111 ? -11.767 -0.407 8.019 1.00 98.31 111 ILE A N 1
ATOM 880 C CA . ILE A 1 111 ? -12.186 0.318 9.237 1.00 98.31 111 ILE A CA 1
ATOM 881 C C . ILE A 1 111 ? -12.681 1.730 8.894 1.00 98.31 111 ILE A C 1
ATOM 883 O O . ILE A 1 111 ? -13.769 2.121 9.309 1.00 98.31 111 ILE A O 1
ATOM 887 N N . LEU A 1 112 ? -11.924 2.479 8.084 1.00 98.50 112 LEU A N 1
ATOM 888 C CA . LEU A 1 112 ? -12.310 3.821 7.641 1.00 98.50 112 LEU A CA 1
ATOM 889 C C . LEU A 1 112 ? -13.630 3.813 6.856 1.00 98.50 112 LEU A C 1
ATOM 891 O O . LEU A 1 112 ? -14.450 4.712 7.031 1.00 98.50 112 LEU A O 1
ATOM 895 N N . ARG A 1 113 ? -13.842 2.830 5.969 1.00 98.44 113 ARG A N 1
ATOM 896 C CA . ARG A 1 113 ? -15.094 2.712 5.203 1.00 98.44 113 ARG A CA 1
ATOM 897 C C . ARG A 1 113 ? -16.291 2.468 6.118 1.00 98.44 113 ARG A C 1
ATOM 899 O O . ARG A 1 113 ? -17.305 3.127 5.929 1.00 98.44 113 ARG A O 1
ATOM 906 N N . VAL A 1 114 ? -16.167 1.569 7.094 1.00 98.31 114 VAL A N 1
ATOM 907 C CA . VAL A 1 114 ? -17.254 1.258 8.038 1.00 98.31 114 VAL A CA 1
ATOM 908 C C . VAL A 1 114 ? -17.554 2.455 8.942 1.00 98.31 114 VAL A C 1
ATOM 910 O O . VAL A 1 114 ? -18.708 2.868 9.020 1.00 98.31 114 VAL A O 1
ATOM 913 N N . GLN A 1 115 ? -16.525 3.080 9.525 1.00 97.88 115 GLN A N 1
ATOM 914 C CA . GLN A 1 115 ? -16.696 4.237 10.412 1.00 97.88 115 GLN A CA 1
ATOM 915 C C . GLN A 1 115 ? -17.354 5.429 9.698 1.00 97.88 115 GLN A C 1
ATOM 917 O O . GLN A 1 115 ? -18.149 6.152 10.289 1.00 97.88 115 GLN A O 1
ATOM 922 N N . ARG A 1 116 ? -17.090 5.623 8.399 1.00 97.44 116 ARG A N 1
ATOM 923 C CA . ARG A 1 116 ? -17.765 6.661 7.599 1.00 97.44 116 ARG A CA 1
ATOM 924 C C . ARG A 1 116 ? -19.260 6.425 7.415 1.00 97.44 116 ARG A C 1
ATOM 926 O O . ARG A 1 116 ? -19.977 7.383 7.144 1.00 97.44 116 ARG A O 1
ATOM 933 N N . VAL A 1 117 ? -19.703 5.173 7.483 1.00 98.12 117 VAL A N 1
ATOM 934 C CA . VAL A 1 117 ? -21.110 4.805 7.309 1.00 98.12 117 VAL A CA 1
ATOM 935 C C . VAL A 1 117 ? -21.859 4.927 8.629 1.00 98.12 117 VAL A C 1
ATOM 937 O O . VAL A 1 117 ? -22.953 5.484 8.644 1.00 98.12 117 VAL A O 1
ATOM 940 N N . ASP A 1 118 ? -21.292 4.419 9.724 1.00 97.25 118 ASP A N 1
ATOM 941 C CA . ASP A 1 118 ? -21.979 4.397 11.020 1.00 97.25 118 ASP A CA 1
ATOM 942 C C . ASP A 1 118 ? -21.704 5.625 11.904 1.00 97.25 118 ASP A C 1
ATOM 944 O O . ASP A 1 118 ? -22.484 5.903 12.814 1.00 97.25 118 ASP A O 1
ATOM 948 N N . GLY A 1 119 ? -20.630 6.373 11.632 1.00 95.81 119 GLY A N 1
ATOM 949 C CA . GLY A 1 119 ? -20.239 7.571 12.371 1.00 95.81 119 GLY A CA 1
ATOM 950 C C . GLY A 1 119 ? -19.829 7.314 13.822 1.00 95.81 119 GLY A C 1
ATOM 951 O O . GLY A 1 119 ? -19.830 8.257 14.613 1.00 95.81 119 GLY A O 1
ATOM 952 N N . LYS A 1 120 ? -19.520 6.068 14.204 1.00 95.38 120 LYS A N 1
ATOM 953 C CA . LYS A 1 120 ? -19.179 5.740 15.593 1.00 95.38 120 LYS A CA 1
ATOM 954 C C . LYS A 1 120 ? -17.791 6.243 15.964 1.00 95.38 120 LYS A C 1
ATOM 956 O O . LYS A 1 120 ? -16.822 6.008 15.244 1.00 95.38 120 LYS A O 1
ATOM 961 N N . ASP A 1 121 ? -17.701 6.851 17.143 1.00 94.88 121 ASP A N 1
ATOM 962 C CA . ASP A 1 121 ? -16.479 7.436 17.695 1.00 94.88 121 ASP A CA 1
ATOM 963 C C . ASP A 1 121 ? -16.238 6.918 19.123 1.00 94.88 121 ASP A C 1
ATOM 965 O O . ASP A 1 121 ? -16.339 7.645 20.110 1.00 94.88 121 ASP A O 1
ATOM 969 N N . ASP A 1 122 ? -15.912 5.630 19.226 1.00 94.62 122 ASP A N 1
ATOM 970 C CA . ASP A 1 122 ? -15.649 4.956 20.500 1.00 94.62 122 ASP A CA 1
ATOM 971 C C . ASP A 1 122 ? -14.150 4.866 20.827 1.00 94.62 122 ASP A C 1
ATOM 973 O O . ASP A 1 122 ? -13.266 5.112 19.999 1.00 94.62 122 ASP A O 1
ATOM 977 N N . THR A 1 123 ? -13.850 4.471 22.065 1.00 96.44 123 THR A N 1
ATOM 978 C CA . THR A 1 123 ? -12.502 4.052 22.464 1.00 96.44 123 THR A CA 1
ATOM 979 C C . THR A 1 123 ? -12.464 2.537 22.612 1.00 96.44 123 THR A C 1
ATOM 981 O O . THR A 1 123 ? -13.100 1.978 23.502 1.00 96.44 123 THR A O 1
ATOM 984 N N . VAL A 1 124 ? -11.698 1.861 21.755 1.00 95.50 124 VAL A N 1
ATOM 985 C CA . VAL A 1 124 ? -11.602 0.394 21.722 1.00 95.50 124 VAL A CA 1
ATOM 986 C C . VAL A 1 124 ? -10.186 -0.014 22.100 1.00 95.50 124 VAL A C 1
ATOM 988 O O . VAL A 1 124 ? -9.233 0.371 21.432 1.00 95.50 124 VAL A O 1
ATOM 991 N N . LYS A 1 125 ? -10.027 -0.786 23.183 1.00 94.62 125 LYS A N 1
ATOM 992 C CA . LYS A 1 125 ? -8.705 -1.187 23.713 1.00 94.62 125 LYS A CA 1
ATOM 993 C C . LYS A 1 125 ? -7.755 0.006 23.940 1.00 94.62 125 LYS A C 1
ATOM 995 O O . LYS A 1 125 ? -6.565 -0.081 23.664 1.00 94.62 125 LYS A O 1
ATOM 1000 N N . GLY A 1 126 ? -8.295 1.135 24.404 1.00 93.56 126 GLY A N 1
ATOM 1001 C CA . GLY A 1 126 ? -7.532 2.374 24.614 1.00 93.56 126 GLY A CA 1
ATOM 1002 C C . GLY A 1 126 ? -7.243 3.181 23.341 1.00 93.56 126 GLY A C 1
ATOM 1003 O O . GLY A 1 126 ? -6.690 4.271 23.431 1.00 93.56 126 GLY A O 1
ATOM 1004 N N . ILE A 1 127 ? -7.653 2.699 22.165 1.00 95.50 127 ILE A N 1
ATOM 1005 C CA . ILE A 1 127 ? -7.475 3.390 20.887 1.00 95.50 127 ILE A CA 1
ATOM 1006 C C . ILE A 1 127 ? -8.700 4.260 20.621 1.00 95.50 127 ILE A C 1
ATOM 1008 O O . ILE A 1 127 ? -9.816 3.755 20.501 1.00 95.50 127 ILE A O 1
ATOM 1012 N N . ASN A 1 128 ? -8.494 5.570 20.502 1.00 96.12 128 ASN A N 1
ATOM 1013 C CA . ASN A 1 128 ? -9.543 6.493 20.080 1.00 96.12 128 ASN A CA 1
ATOM 1014 C C . ASN A 1 128 ? -9.827 6.302 18.579 1.00 96.12 128 ASN A C 1
ATOM 1016 O O . ASN A 1 128 ? -8.978 6.628 17.741 1.00 96.12 128 ASN A O 1
ATOM 1020 N N . LEU A 1 129 ? -11.016 5.786 18.248 1.00 96.88 129 LEU A N 1
ATOM 1021 C CA . LEU A 1 129 ? -11.381 5.416 16.880 1.00 96.88 129 LEU A CA 1
ATOM 1022 C C . LEU A 1 129 ? -11.335 6.618 15.937 1.00 96.88 129 LEU A C 1
ATOM 1024 O O . LEU A 1 129 ? -10.747 6.516 14.862 1.00 96.88 129 LEU A O 1
ATOM 1028 N N . LYS A 1 130 ? -11.857 7.773 16.370 1.00 96.12 130 LYS A N 1
ATOM 1029 C CA . LYS A 1 130 ? -11.871 8.999 15.566 1.00 96.12 130 LYS A CA 1
ATOM 1030 C C . LYS A 1 130 ? -10.464 9.428 15.143 1.00 96.12 130 LYS A C 1
ATOM 1032 O O . LYS A 1 130 ? -10.187 9.624 13.962 1.00 96.12 130 LYS A O 1
ATOM 1037 N N . ARG A 1 131 ? -9.533 9.491 16.099 1.00 96.81 131 ARG A N 1
ATOM 1038 C CA . ARG A 1 131 ? -8.125 9.820 15.825 1.00 96.81 131 ARG A CA 1
ATOM 1039 C C . ARG A 1 131 ? -7.461 8.785 14.919 1.00 96.81 131 ARG A C 1
ATOM 1041 O O . ARG A 1 131 ? -6.669 9.162 14.057 1.00 96.81 131 ARG A O 1
ATOM 1048 N N . MET A 1 132 ? -7.772 7.502 15.104 1.00 98.00 132 MET A N 1
ATOM 1049 C CA . MET A 1 132 ? -7.233 6.433 14.266 1.00 98.00 132 MET A CA 1
ATOM 1050 C C . MET A 1 132 ? -7.709 6.571 12.815 1.00 98.00 132 MET A C 1
ATOM 1052 O O . MET A 1 132 ? -6.878 6.558 11.911 1.00 98.00 132 MET A O 1
ATOM 1056 N N . VAL A 1 133 ? -9.008 6.769 12.561 1.00 98.19 133 VAL A N 1
ATOM 1057 C CA . VAL A 1 133 ? -9.525 6.909 11.185 1.00 98.19 133 VAL A CA 1
ATOM 1058 C C . VAL A 1 133 ? -9.017 8.171 10.488 1.00 98.19 133 VAL A C 1
ATOM 1060 O O . VAL A 1 133 ? -8.744 8.138 9.286 1.00 98.19 133 VAL A O 1
ATOM 1063 N N . ASP A 1 134 ? -8.790 9.254 11.235 1.00 97.94 134 ASP A N 1
ATOM 1064 C CA . ASP A 1 134 ? -8.174 10.473 10.704 1.00 97.94 134 ASP A CA 1
ATOM 1065 C C . ASP A 1 134 ? -6.697 10.243 10.314 1.00 97.94 134 ASP A C 1
ATOM 1067 O O . ASP A 1 134 ? -6.212 10.799 9.323 1.00 97.94 134 ASP A O 1
ATOM 1071 N N . ARG A 1 135 ? -5.957 9.402 11.056 1.00 98.19 135 ARG A N 1
ATOM 1072 C CA . ARG A 1 135 ? -4.609 8.942 10.660 1.00 98.19 135 ARG A CA 1
ATOM 1073 C C . ARG A 1 135 ? -4.666 8.025 9.437 1.00 98.19 135 ARG A C 1
ATOM 1075 O O . ARG A 1 135 ? -3.964 8.287 8.463 1.00 98.19 135 ARG A O 1
ATOM 1082 N N . ILE A 1 136 ? -5.558 7.032 9.433 1.00 98.75 136 ILE A N 1
ATOM 1083 C CA . ILE A 1 136 ? -5.763 6.119 8.296 1.00 98.75 136 ILE A CA 1
ATOM 1084 C C . ILE A 1 136 ? -6.036 6.905 7.015 1.00 98.75 136 ILE A C 1
ATOM 1086 O O . ILE A 1 136 ? -5.445 6.618 5.977 1.00 98.75 136 ILE A O 1
ATOM 1090 N N . ARG A 1 137 ? -6.909 7.918 7.062 1.00 98.69 137 ARG A N 1
ATOM 1091 C CA . ARG A 1 137 ? -7.225 8.722 5.878 1.00 98.69 137 ARG A CA 1
ATOM 1092 C C . ARG A 1 137 ? -6.002 9.472 5.346 1.00 98.69 137 ARG A C 1
ATOM 1094 O O . ARG A 1 137 ? -5.849 9.556 4.129 1.00 98.69 137 ARG A O 1
ATOM 1101 N N . ARG A 1 138 ? -5.137 9.995 6.218 1.00 98.44 138 ARG A N 1
ATOM 1102 C CA . ARG A 1 138 ? -3.896 10.670 5.802 1.00 98.44 138 ARG A CA 1
ATOM 1103 C C . ARG A 1 138 ? -2.955 9.707 5.081 1.00 98.44 138 ARG A C 1
ATOM 1105 O O . ARG A 1 138 ? -2.568 9.991 3.950 1.00 98.44 138 ARG A O 1
ATOM 1112 N N . PHE A 1 139 ? -2.687 8.538 5.661 1.00 98.69 139 PHE A N 1
ATOM 1113 C CA . PHE A 1 139 ? -1.836 7.533 5.014 1.00 98.69 139 PHE A CA 1
ATOM 1114 C C . PHE A 1 139 ? -2.470 6.923 3.762 1.00 98.69 139 PHE A C 1
ATOM 1116 O O . PHE A 1 139 ? -1.774 6.644 2.794 1.00 98.69 139 PHE A O 1
ATOM 1123 N N . GLN A 1 140 ? -3.799 6.807 3.703 1.00 98.75 140 GLN A N 1
ATOM 1124 C C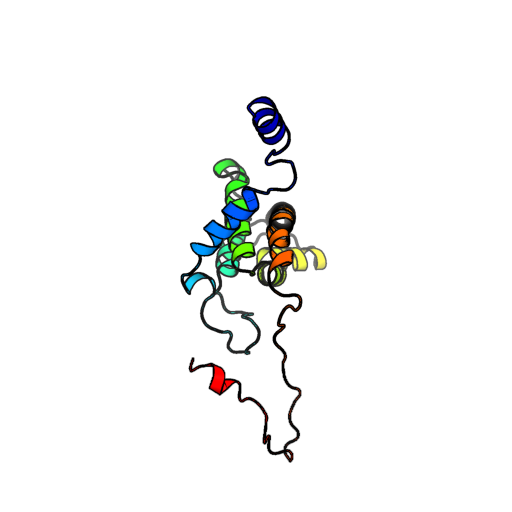A . GLN A 1 140 ? -4.494 6.405 2.480 1.00 98.75 140 GLN A CA 1
ATOM 1125 C C . GLN A 1 140 ? -4.236 7.376 1.322 1.00 98.75 140 GLN A C 1
ATOM 1127 O O . GLN A 1 140 ? -4.008 6.939 0.193 1.00 98.75 140 GLN A O 1
ATOM 1132 N N . VAL A 1 141 ? -4.273 8.686 1.587 1.00 98.75 141 VAL A N 1
ATOM 1133 C CA . VAL A 1 141 ? -3.967 9.707 0.575 1.00 98.75 141 VAL A CA 1
ATOM 1134 C C . VAL A 1 141 ? -2.500 9.619 0.154 1.00 98.75 141 VAL A C 1
ATOM 1136 O O . VAL A 1 141 ? -2.235 9.592 -1.046 1.00 98.75 141 VAL A O 1
ATOM 1139 N N . LEU A 1 142 ? -1.576 9.494 1.112 1.00 98.75 142 LEU A N 1
ATOM 1140 C CA . LEU A 1 142 ? -0.146 9.339 0.833 1.00 98.75 142 LEU A CA 1
ATOM 1141 C C . LEU A 1 142 ? 0.135 8.105 -0.039 1.00 98.75 142 LEU A C 1
ATOM 1143 O O . LEU A 1 142 ? 0.737 8.228 -1.103 1.00 98.75 142 LEU A O 1
ATOM 1147 N N . ASN A 1 143 ? -0.371 6.930 0.343 1.00 98.75 143 ASN A N 1
ATOM 1148 C CA . ASN A 1 143 ? -0.189 5.700 -0.433 1.00 98.75 143 ASN A CA 1
ATOM 1149 C C . ASN A 1 143 ? -0.747 5.850 -1.852 1.00 98.75 143 ASN A C 1
ATOM 1151 O O . ASN A 1 143 ? -0.095 5.453 -2.812 1.00 98.75 143 ASN A O 1
ATOM 1155 N N . SER A 1 144 ? -1.921 6.476 -2.005 1.00 98.69 144 SER A N 1
ATOM 1156 C CA . SER A 1 144 ? -2.526 6.715 -3.325 1.00 98.69 144 SER A CA 1
ATOM 1157 C C . SER A 1 144 ? -1.635 7.590 -4.215 1.00 98.69 144 SER A C 1
ATOM 1159 O O . SER A 1 144 ? -1.501 7.326 -5.409 1.00 98.69 144 SER A O 1
ATOM 1161 N N . GLN A 1 145 ? -1.001 8.618 -3.643 1.00 98.62 145 GLN A N 1
ATOM 1162 C CA . GLN A 1 145 ? -0.059 9.482 -4.361 1.00 98.62 145 GLN A CA 1
ATOM 1163 C C . GLN A 1 145 ? 1.205 8.719 -4.765 1.00 98.62 145 GLN A C 1
ATOM 1165 O O . GLN A 1 145 ? 1.619 8.791 -5.924 1.00 98.62 145 GLN A O 1
ATOM 1170 N N . ILE A 1 146 ? 1.781 7.942 -3.846 1.00 98.62 146 ILE A N 1
ATOM 1171 C CA . ILE A 1 146 ? 2.968 7.123 -4.114 1.00 98.62 146 ILE A CA 1
ATOM 1172 C C . ILE A 1 146 ? 2.670 6.097 -5.213 1.00 98.62 146 ILE A C 1
ATOM 1174 O O . ILE A 1 146 ? 3.406 6.014 -6.197 1.00 98.62 146 ILE A O 1
ATOM 1178 N N . PHE A 1 147 ? 1.555 5.369 -5.109 1.00 98.44 147 PHE A N 1
ATOM 1179 C CA . PHE A 1 147 ? 1.121 4.426 -6.136 1.00 98.44 147 PHE A CA 1
ATOM 1180 C C . PHE A 1 147 ? 0.926 5.097 -7.495 1.00 98.44 147 PHE A C 1
ATOM 1182 O O . PHE A 1 147 ? 1.357 4.549 -8.510 1.00 98.44 147 PHE A O 1
ATOM 1189 N N . ALA A 1 148 ? 0.315 6.282 -7.549 1.00 97.25 148 ALA A N 1
ATOM 1190 C CA . ALA A 1 148 ? 0.146 7.009 -8.803 1.00 97.25 148 ALA A CA 1
ATOM 1191 C C . ALA A 1 148 ? 1.497 7.345 -9.459 1.00 97.25 148 ALA A C 1
ATOM 1193 O O . ALA A 1 148 ? 1.650 7.178 -10.670 1.00 97.25 148 ALA A O 1
ATOM 1194 N N . ILE A 1 149 ? 2.489 7.764 -8.666 1.00 96.31 149 ILE A N 1
ATOM 1195 C CA . ILE A 1 149 ? 3.834 8.067 -9.168 1.00 96.31 149 ILE A CA 1
ATOM 1196 C C . ILE A 1 149 ? 4.535 6.793 -9.650 1.00 96.31 149 ILE A C 1
ATOM 1198 O O . ILE A 1 149 ? 5.026 6.765 -10.776 1.00 96.31 149 ILE A O 1
ATOM 1202 N N . LEU A 1 150 ? 4.553 5.727 -8.847 1.00 96.12 150 LEU A N 1
ATOM 1203 C CA . LEU A 1 150 ? 5.203 4.462 -9.211 1.00 96.12 150 LEU A CA 1
ATOM 1204 C C . LEU A 1 150 ? 4.620 3.876 -10.504 1.00 96.12 150 LEU A C 1
ATOM 1206 O O . LEU A 1 150 ? 5.362 3.547 -11.427 1.00 96.12 150 LEU A O 1
ATOM 1210 N N . ASN A 1 151 ? 3.290 3.826 -10.615 1.00 94.19 151 ASN A N 1
ATOM 1211 C CA . ASN A 1 151 ? 2.618 3.333 -11.818 1.00 94.19 151 ASN A CA 1
ATOM 1212 C C . ASN A 1 151 ? 2.897 4.198 -13.051 1.00 94.19 151 ASN A C 1
ATOM 1214 O O . ASN A 1 151 ? 2.950 3.671 -14.158 1.00 94.19 151 ASN A O 1
ATOM 1218 N N . LYS A 1 152 ? 3.079 5.515 -12.889 1.00 91.81 152 LYS A N 1
ATOM 1219 C CA . LYS A 1 152 ? 3.448 6.399 -14.003 1.00 91.81 152 LYS A CA 1
ATOM 1220 C C . LYS A 1 152 ? 4.794 5.999 -14.611 1.00 91.81 152 LYS A C 1
ATOM 1222 O O . LYS A 1 152 ? 4.932 6.066 -15.825 1.00 91.81 152 LYS A O 1
ATOM 1227 N N . TYR A 1 153 ? 5.759 5.596 -13.787 1.00 89.31 153 TYR A N 1
ATOM 1228 C CA . TYR A 1 153 ? 7.091 5.212 -14.258 1.00 89.31 153 TYR A CA 1
ATOM 1229 C C . TYR A 1 153 ? 7.189 3.755 -14.718 1.00 89.31 153 TYR A C 1
ATOM 1231 O O . TYR A 1 153 ? 8.033 3.463 -15.551 1.00 89.31 153 TYR A O 1
ATOM 1239 N N . LEU A 1 154 ? 6.344 2.853 -14.212 1.00 86.19 154 LEU A N 1
ATOM 1240 C CA . LEU A 1 154 ? 6.374 1.433 -14.589 1.00 86.19 154 LEU A CA 1
ATOM 1241 C C . LEU A 1 154 ? 5.632 1.110 -15.892 1.00 86.19 154 LEU A C 1
ATOM 1243 O O . LEU A 1 154 ? 5.923 0.094 -16.509 1.00 86.19 154 LEU A O 1
ATOM 1247 N N . LYS A 1 155 ? 4.693 1.961 -16.323 1.00 71.44 155 LYS A N 1
ATOM 1248 C CA . LYS A 1 155 ? 3.935 1.778 -17.576 1.00 71.44 155 LYS A CA 1
ATOM 1249 C C . LYS A 1 155 ? 4.740 2.053 -18.852 1.00 71.44 155 LYS A C 1
ATOM 1251 O O . LYS A 1 155 ? 4.243 1.777 -19.938 1.00 71.44 155 LYS A O 1
ATOM 1256 N N . SER A 1 156 ? 5.939 2.623 -18.748 1.00 58.72 156 SER A N 1
ATOM 1257 C CA . SER A 1 156 ? 6.749 2.992 -19.916 1.00 58.72 156 SER A CA 1
ATOM 1258 C C . SER A 1 156 ? 7.356 1.775 -20.638 1.00 58.72 156 SER A C 1
ATOM 1260 O O . SER A 1 156 ? 7.536 1.829 -21.850 1.00 58.72 156 SER A O 1
ATOM 1262 N N . ASN A 1 157 ? 7.578 0.659 -19.935 1.00 52.25 157 ASN A N 1
ATOM 1263 C CA . ASN A 1 157 ? 8.172 -0.572 -20.477 1.00 52.25 157 ASN A CA 1
ATOM 1264 C C . ASN A 1 157 ? 7.219 -1.466 -21.297 1.00 52.25 157 ASN A C 1
ATOM 1266 O O . ASN A 1 157 ? 7.689 -2.331 -22.034 1.00 52.25 157 ASN A O 1
ATOM 1270 N N . ASP A 1 158 ? 5.896 -1.289 -21.207 1.00 53.06 158 ASP A N 1
ATOM 1271 C CA . ASP A 1 158 ? 4.938 -2.158 -21.924 1.00 53.06 158 ASP A CA 1
ATOM 1272 C C . ASP A 1 158 ? 4.898 -1.901 -23.443 1.00 53.06 158 ASP A C 1
ATOM 1274 O O . ASP A 1 158 ? 4.284 -2.661 -24.192 1.00 53.06 158 ASP A O 1
ATOM 1278 N N . VAL A 1 159 ? 5.573 -0.853 -23.927 1.00 51.69 159 VAL A N 1
ATOM 1279 C CA . VAL A 1 159 ? 5.537 -0.439 -25.339 1.00 51.69 159 VAL A CA 1
ATOM 1280 C C . VAL A 1 159 ? 6.350 -1.373 -26.254 1.00 51.69 159 VAL A C 1
ATOM 1282 O O . VAL A 1 159 ? 6.100 -1.401 -27.457 1.00 51.69 159 VAL A O 1
ATOM 1285 N N . GLU A 1 160 ? 7.272 -2.185 -25.720 1.00 47.88 160 GLU A N 1
ATOM 1286 C CA . GLU A 1 160 ? 8.214 -2.969 -26.545 1.00 47.88 160 GLU A CA 1
ATOM 1287 C C . GLU A 1 160 ? 7.998 -4.503 -26.531 1.00 47.88 160 GLU A C 1
ATOM 1289 O O . GLU A 1 160 ? 8.658 -5.208 -27.292 1.00 47.88 160 GLU A O 1
ATOM 1294 N N . GLY A 1 161 ? 7.074 -5.052 -25.725 1.00 49.62 161 GLY A N 1
ATOM 1295 C CA . GLY A 1 161 ? 7.086 -6.491 -25.388 1.00 49.62 161 GLY A CA 1
ATOM 1296 C C . GLY A 1 161 ? 5.989 -7.402 -25.961 1.00 49.62 161 GLY A C 1
ATOM 1297 O O . GLY A 1 161 ? 6.290 -8.501 -26.423 1.00 49.62 161 GLY A O 1
ATOM 1298 N N . SER A 1 162 ? 4.711 -7.016 -25.928 1.00 47.31 162 SER A N 1
ATOM 1299 C CA . SER A 1 162 ? 3.615 -7.872 -26.419 1.00 47.31 162 SER A CA 1
ATOM 1300 C C . SER A 1 162 ? 2.290 -7.110 -26.465 1.00 47.31 162 SER A C 1
ATOM 1302 O O . SER A 1 162 ? 1.747 -6.757 -25.425 1.00 47.31 162 SER A O 1
ATOM 1304 N N . ASN A 1 163 ? 1.715 -6.918 -27.654 1.00 49.84 163 ASN A N 1
ATOM 1305 C CA . ASN A 1 163 ? 0.468 -6.159 -27.857 1.00 49.84 163 ASN A CA 1
ATOM 1306 C C . ASN A 1 163 ? -0.819 -6.835 -27.323 1.00 49.84 163 ASN A C 1
ATOM 1308 O O . ASN A 1 163 ? -1.918 -6.429 -27.693 1.00 49.84 163 ASN A O 1
ATOM 1312 N N . VAL A 1 164 ? -0.724 -7.865 -26.474 1.00 56.16 164 VAL A N 1
ATOM 1313 C CA . VAL A 1 164 ? -1.889 -8.517 -25.857 1.00 56.16 164 VAL A CA 1
ATOM 1314 C C . VAL A 1 164 ? -1.533 -8.934 -24.430 1.00 56.16 164 VAL A C 1
ATOM 1316 O O . VAL A 1 164 ? -0.796 -9.899 -24.236 1.00 56.16 164 VAL A O 1
ATOM 1319 N N . GLU A 1 165 ? -2.070 -8.239 -23.422 1.00 61.22 165 GLU A N 1
ATOM 1320 C CA . GLU A 1 165 ? -2.066 -8.751 -22.047 1.00 61.22 165 GLU A CA 1
ATOM 1321 C C . GLU A 1 165 ? -2.823 -10.088 -22.034 1.00 61.22 165 GLU A C 1
ATOM 1323 O O . GLU A 1 165 ? -4.028 -10.141 -22.296 1.00 61.22 165 GLU A O 1
ATOM 1328 N N . HIS A 1 166 ? -2.127 -11.193 -21.759 1.00 75.00 166 HIS A N 1
ATOM 1329 C CA . HIS A 1 166 ? -2.777 -12.492 -21.630 1.00 75.00 166 HIS A CA 1
ATOM 1330 C C . HIS A 1 166 ? -3.545 -12.544 -20.304 1.00 75.00 166 HIS A C 1
ATOM 1332 O O . HIS A 1 166 ? -2.998 -12.874 -19.251 1.00 75.00 166 HIS A O 1
ATOM 1338 N N . VAL A 1 167 ? -4.825 -12.173 -20.344 1.00 85.06 167 VAL A N 1
ATOM 1339 C CA . VAL A 1 167 ? -5.710 -12.234 -19.179 1.00 85.06 167 VAL A CA 1
ATOM 1340 C C . VAL A 1 167 ? -6.155 -13.673 -18.955 1.00 85.06 167 VAL A C 1
ATOM 1342 O O . VAL A 1 167 ? -6.608 -14.358 -19.871 1.00 85.06 167 VAL A O 1
ATOM 1345 N N . ARG A 1 168 ? -6.076 -14.133 -17.707 1.00 87.31 168 ARG A N 1
ATOM 1346 C CA . ARG A 1 168 ? -6.570 -15.455 -17.326 1.00 87.31 168 ARG A CA 1
ATOM 1347 C C . ARG A 1 168 ? -8.094 -15.533 -17.480 1.00 87.31 168 ARG A C 1
ATOM 1349 O O . ARG A 1 168 ? -8.822 -14.800 -16.814 1.00 87.31 168 ARG A O 1
ATOM 1356 N N . CYS A 1 169 ? -8.571 -16.460 -18.307 1.00 90.62 169 CYS A N 1
ATOM 1357 C CA . CYS A 1 169 ? -9.997 -16.737 -18.493 1.00 90.62 169 CYS A CA 1
ATOM 1358 C C . CYS A 1 169 ? -10.490 -17.860 -17.567 1.00 90.62 169 CYS A C 1
ATOM 1360 O O . CYS A 1 169 ? -9.737 -18.771 -17.218 1.00 90.62 169 CYS A O 1
ATOM 1362 N N . PHE A 1 170 ? -11.779 -17.825 -17.223 1.00 90.00 170 PHE A N 1
ATOM 1363 C CA . PHE A 1 170 ? -12.458 -18.882 -16.471 1.00 90.00 170 PHE A CA 1
ATOM 1364 C C . PHE A 1 170 ? -13.572 -19.485 -17.336 1.00 90.00 170 PHE A C 1
ATOM 1366 O O . PHE A 1 170 ? -14.365 -18.727 -17.900 1.00 90.00 170 PHE A O 1
ATOM 1373 N N . PRO A 1 171 ? -13.634 -20.819 -17.489 1.00 87.75 171 PRO A N 1
ATOM 1374 C CA . PRO A 1 171 ? -14.653 -21.452 -18.315 1.00 87.75 171 PRO A CA 1
ATOM 1375 C C . PRO A 1 171 ? -16.042 -21.347 -17.660 1.00 87.75 171 PRO A C 1
ATOM 1377 O O . PRO A 1 171 ? -16.141 -21.371 -16.430 1.00 87.75 171 PRO A O 1
ATOM 1380 N N . PRO A 1 172 ? -17.126 -21.267 -18.455 1.00 91.94 172 PRO A N 1
ATOM 1381 C CA . PRO A 1 172 ? -18.480 -21.373 -17.924 1.00 91.94 172 PRO A CA 1
ATOM 1382 C C . PRO A 1 172 ? -18.747 -22.788 -17.375 1.00 91.94 172 PRO A C 1
ATOM 1384 O O . PRO A 1 172 ? -18.041 -23.732 -17.747 1.00 91.94 172 PRO A O 1
ATOM 1387 N N . PRO A 1 173 ? -19.779 -22.968 -16.527 1.00 89.94 173 PRO A N 1
ATOM 1388 C CA . PRO A 1 173 ? -20.166 -24.287 -16.035 1.00 89.94 173 PRO A CA 1
ATOM 1389 C C . PRO A 1 173 ? -20.448 -25.255 -17.199 1.00 89.94 173 PRO A C 1
ATOM 1391 O O . PRO A 1 173 ? -21.262 -24.928 -18.069 1.00 89.94 173 PRO A O 1
ATOM 1394 N N . PRO A 1 174 ? -19.803 -26.435 -17.252 1.00 86.00 174 PRO A N 1
ATOM 1395 C CA . PRO A 1 174 ? -20.061 -27.407 -18.305 1.00 86.00 174 PRO A CA 1
ATOM 1396 C C . PRO A 1 174 ? -21.430 -28.066 -18.109 1.00 86.00 174 PRO A C 1
ATOM 1398 O O . PRO A 1 174 ? -21.839 -28.368 -16.986 1.00 86.00 174 PRO A O 1
ATOM 1401 N N . HIS A 1 175 ? -22.136 -28.330 -19.209 1.00 85.25 175 HIS A N 1
ATOM 1402 C CA . HIS A 1 175 ? -23.372 -29.107 -19.157 1.00 85.25 175 HIS A CA 1
ATOM 1403 C C . HIS A 1 175 ? -23.042 -30.589 -18.871 1.00 85.25 175 HIS A C 1
ATOM 1405 O O . HIS A 1 175 ? -22.165 -31.130 -19.545 1.00 85.25 175 HIS A O 1
ATOM 1411 N N . PRO A 1 176 ? -23.742 -31.287 -17.950 1.00 81.75 176 PRO A N 1
ATOM 1412 C CA . PRO A 1 176 ? -23.387 -32.651 -17.524 1.00 81.75 176 PRO A CA 1
ATOM 1413 C C . PRO A 1 176 ? -23.308 -33.699 -18.644 1.00 81.75 176 PRO A C 1
ATOM 1415 O O . PRO A 1 176 ? -22.639 -34.716 -18.498 1.00 81.75 176 PRO A O 1
ATOM 1418 N N . THR A 1 177 ? -24.005 -33.469 -19.758 1.00 81.31 177 THR A N 1
ATOM 1419 C CA . THR A 1 177 ? -24.041 -34.385 -20.912 1.00 81.31 177 THR A CA 1
ATOM 1420 C C . THR A 1 177 ? -22.946 -34.125 -21.946 1.00 81.31 177 THR A C 1
ATOM 1422 O O . THR A 1 177 ? -22.774 -34.928 -22.861 1.00 81.31 177 THR A O 1
ATOM 1425 N N . VAL A 1 178 ? -22.209 -33.018 -21.835 1.00 73.06 178 VAL A N 1
ATOM 1426 C CA . VAL A 1 178 ? -21.105 -32.696 -22.742 1.00 73.06 178 VAL A CA 1
ATOM 1427 C C . VAL A 1 178 ? -19.827 -33.241 -22.117 1.00 73.06 178 VAL A C 1
ATOM 1429 O O . VAL A 1 178 ? -19.249 -32.629 -21.221 1.00 73.06 178 VAL A O 1
ATOM 1432 N N . VAL A 1 179 ? -19.389 -34.415 -22.580 1.00 57.91 179 VAL A N 1
ATOM 1433 C CA . VAL A 1 179 ? -18.072 -34.956 -22.222 1.00 57.91 179 VAL A CA 1
ATOM 1434 C C . VAL A 1 179 ? -17.020 -34.003 -22.806 1.00 57.91 179 VAL A C 1
ATOM 1436 O O . VAL A 1 179 ? -17.007 -33.813 -24.026 1.00 57.91 179 VAL A O 1
ATOM 1439 N N . PRO A 1 180 ? -16.156 -33.364 -22.002 1.00 54.88 180 PRO A N 1
ATOM 1440 C CA . PRO A 1 180 ? -15.251 -32.348 -22.522 1.00 54.88 180 PRO A CA 1
ATOM 1441 C C . PRO A 1 180 ? -14.113 -33.015 -23.316 1.00 54.88 180 PRO A C 1
ATOM 1443 O O . PRO A 1 180 ? -13.095 -33.386 -22.742 1.00 54.88 180 PRO A O 1
ATOM 1446 N N . SER A 1 181 ? -14.252 -33.188 -24.638 1.00 53.19 181 SER A N 1
ATOM 1447 C CA . SER A 1 181 ? -13.198 -33.828 -25.452 1.00 53.19 181 SER A CA 1
ATOM 1448 C C . SER A 1 181 ? -11.992 -32.920 -25.734 1.00 53.19 181 SER A C 1
ATOM 1450 O O . SER A 1 181 ? -10.967 -33.408 -26.196 1.00 53.19 181 SER A O 1
ATOM 1452 N N . HIS A 1 182 ? -12.074 -31.619 -25.426 1.00 50.53 182 HIS A N 1
ATOM 1453 C CA . HIS A 1 182 ? -10.988 -30.651 -25.660 1.00 50.53 182 HIS A CA 1
ATOM 1454 C C . HIS A 1 182 ? -10.820 -29.597 -24.556 1.00 50.53 182 HIS A C 1
ATOM 1456 O O . HIS A 1 182 ? -10.175 -28.573 -24.772 1.00 50.53 182 HIS A O 1
ATOM 1462 N N . TYR A 1 183 ? -11.373 -29.814 -23.362 1.00 52.47 183 TYR A N 1
ATOM 1463 C CA . TYR A 1 183 ? -11.191 -28.849 -22.279 1.00 52.47 183 TYR A CA 1
ATOM 1464 C C . TYR A 1 183 ? -9.885 -29.125 -21.536 1.00 52.47 183 TYR A C 1
ATOM 1466 O O . TYR A 1 183 ? -9.693 -30.194 -20.957 1.00 52.47 183 TYR A O 1
ATOM 1474 N N . HIS A 1 184 ? -8.979 -28.146 -21.571 1.00 54.25 184 HIS A N 1
ATOM 1475 C CA . HIS A 1 184 ? -7.768 -28.135 -20.761 1.00 54.25 184 HIS A CA 1
ATOM 1476 C C . HIS A 1 184 ? -8.144 -28.229 -19.279 1.00 54.25 184 HIS A C 1
ATOM 1478 O O . HIS A 1 184 ? -8.659 -27.280 -18.693 1.00 54.25 184 HIS A O 1
ATOM 1484 N N . ASP A 1 185 ? -7.886 -29.395 -18.691 1.00 50.28 185 ASP A N 1
ATOM 1485 C CA . ASP A 1 185 ? -7.963 -29.627 -17.254 1.00 50.28 185 ASP A CA 1
ATOM 1486 C C . ASP A 1 185 ? -6.961 -28.697 -16.539 1.00 50.28 185 ASP A C 1
ATOM 1488 O O . ASP A 1 185 ? -5.749 -28.840 -16.745 1.00 50.28 185 ASP A O 1
ATOM 1492 N N . PRO A 1 186 ? -7.424 -27.757 -15.693 1.00 50.72 186 PRO A N 1
ATOM 1493 C CA . PRO A 1 186 ? -6.551 -26.850 -14.950 1.00 50.72 186 PRO A CA 1
ATOM 1494 C C . PRO A 1 186 ? -5.553 -27.582 -14.045 1.00 50.72 186 PRO A C 1
ATOM 1496 O O . PRO A 1 186 ? -4.511 -27.023 -13.704 1.00 50.72 186 PRO A O 1
ATOM 1499 N N . ASN A 1 187 ? -5.827 -28.838 -13.674 1.00 52.59 187 ASN A N 1
ATOM 1500 C CA . ASN A 1 187 ? -4.921 -29.634 -12.852 1.00 52.59 187 ASN A CA 1
ATOM 1501 C C . ASN A 1 187 ? -3.695 -30.141 -13.623 1.00 52.59 187 ASN A C 1
ATOM 1503 O O . ASN A 1 187 ? -2.692 -30.473 -12.997 1.00 52.59 187 ASN A O 1
ATOM 1507 N N . LYS A 1 188 ? -3.721 -30.148 -14.964 1.00 49.38 188 LYS A N 1
ATOM 1508 C CA . LYS A 1 188 ? -2.559 -30.537 -15.783 1.00 49.38 188 LYS A CA 1
ATOM 1509 C C . LYS A 1 188 ? -1.507 -29.432 -15.927 1.00 49.38 188 LYS A C 1
ATOM 1511 O O . LYS A 1 188 ? -0.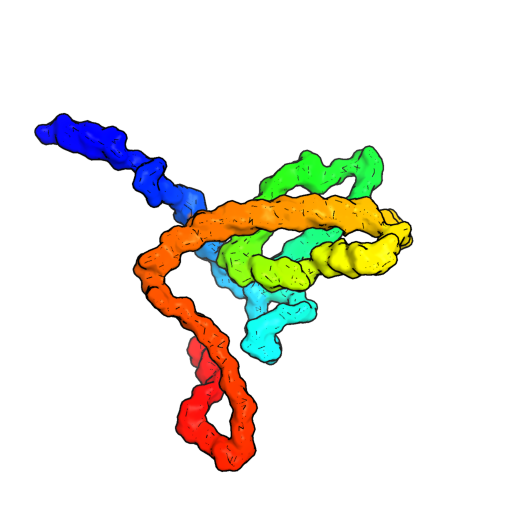381 -29.735 -16.300 1.00 49.38 188 LYS A O 1
ATOM 1516 N N . LEU A 1 189 ? -1.835 -28.183 -15.587 1.00 47.69 189 LEU A N 1
ATOM 1517 C CA . LEU A 1 189 ? -0.882 -27.060 -15.570 1.00 47.69 189 LEU A CA 1
ATOM 1518 C C . LEU A 1 189 ? -0.052 -26.985 -14.276 1.00 47.69 189 LEU A C 1
ATOM 1520 O O . LEU A 1 189 ? 0.863 -26.180 -14.190 1.00 47.69 189 LEU A O 1
ATOM 1524 N N . ARG A 1 190 ? -0.351 -27.811 -13.264 1.00 53.56 190 ARG A N 1
ATOM 1525 C CA . ARG A 1 190 ? 0.375 -27.835 -11.979 1.00 53.56 190 ARG A CA 1
ATOM 1526 C C . ARG A 1 190 ? 1.654 -28.687 -11.988 1.00 53.56 190 ARG A C 1
ATOM 1528 O O . ARG A 1 190 ? 2.281 -28.821 -10.944 1.00 53.56 190 ARG A O 1
ATOM 1535 N N . ALA A 1 191 ? 2.010 -29.288 -13.124 1.00 41.81 191 ALA A N 1
ATOM 1536 C CA . ALA A 1 191 ? 3.121 -30.238 -13.248 1.00 41.81 191 ALA A CA 1
ATOM 1537 C C . ALA A 1 191 ? 4.233 -29.783 -14.217 1.00 41.81 191 ALA A C 1
ATOM 1539 O O . ALA A 1 191 ? 5.000 -30.624 -14.685 1.00 41.81 191 ALA A O 1
ATOM 1540 N N . GLN A 1 192 ? 4.316 -28.486 -14.528 1.00 35.56 192 GLN A N 1
ATOM 1541 C CA . GLN A 1 192 ? 5.437 -27.885 -15.261 1.00 35.56 192 GLN A CA 1
ATOM 1542 C C . GLN A 1 192 ? 6.011 -26.712 -14.479 1.00 35.56 192 GLN A C 1
ATOM 1544 O O . GLN A 1 192 ? 5.197 -25.943 -13.921 1.00 35.56 192 GLN A O 1
#

pLDDT: mean 88.6, std 15.26, range [35.56, 98.81]